Protein AF-A0A952E7I3-F1 (afdb_monomer_lite)

Structure (mmCIF, N/CA/C/O backbone):
data_AF-A0A952E7I3-F1
#
_entry.id   AF-A0A952E7I3-F1
#
loop_
_atom_site.group_PDB
_atom_site.id
_atom_site.type_symbol
_atom_site.label_atom_id
_atom_site.label_alt_id
_atom_site.label_comp_id
_atom_site.label_asym_id
_atom_site.label_entity_id
_atom_site.label_seq_id
_atom_site.pdbx_PDB_ins_code
_atom_site.Cartn_x
_atom_site.Cartn_y
_atom_site.Cartn_z
_atom_site.occupancy
_atom_site.B_iso_or_equiv
_atom_site.auth_seq_id
_atom_site.auth_comp_id
_atom_site.auth_asym_id
_atom_site.auth_atom_id
_atom_site.pdbx_PDB_model_num
ATOM 1 N N . MET A 1 1 ? 32.936 10.212 -23.046 1.00 77.88 1 MET A N 1
ATOM 2 C CA . MET A 1 1 ? 32.194 9.005 -23.469 1.00 77.88 1 MET A CA 1
ATOM 3 C C . MET A 1 1 ? 31.707 9.248 -24.886 1.00 77.88 1 MET A C 1
ATOM 5 O O . MET A 1 1 ? 31.354 10.385 -25.169 1.00 77.88 1 MET A O 1
ATOM 9 N N . THR A 1 2 ? 31.780 8.266 -25.785 1.00 92.69 2 THR A N 1
ATOM 10 C CA . THR A 1 2 ? 31.248 8.438 -27.150 1.00 92.69 2 THR A CA 1
ATOM 11 C C . THR A 1 2 ? 29.719 8.350 -27.122 1.00 92.69 2 THR A C 1
ATOM 13 O O . THR A 1 2 ? 29.155 7.731 -26.223 1.00 92.69 2 THR A O 1
ATOM 16 N N . HIS A 1 3 ? 29.038 8.949 -28.098 1.00 88.75 3 HIS A N 1
ATOM 17 C CA . HIS A 1 3 ? 27.574 8.888 -28.201 1.00 88.75 3 HIS A CA 1
ATOM 18 C C . HIS A 1 3 ? 27.053 7.437 -28.279 1.00 88.75 3 HIS A C 1
ATOM 20 O O . HIS A 1 3 ? 26.116 7.056 -27.585 1.00 88.75 3 HIS A O 1
ATOM 26 N N . GLU A 1 4 ? 27.739 6.581 -29.037 1.00 88.81 4 GLU A N 1
ATOM 27 C CA . GLU A 1 4 ? 27.401 5.158 -29.158 1.00 88.81 4 GLU A CA 1
ATOM 28 C C . GLU A 1 4 ? 27.538 4.402 -27.826 1.00 88.81 4 GLU A C 1
ATOM 30 O O . GLU A 1 4 ? 26.655 3.632 -27.447 1.00 88.81 4 GLU A O 1
ATOM 35 N N . THR A 1 5 ? 28.609 4.667 -27.065 1.00 92.62 5 THR A N 1
ATOM 36 C CA . THR A 1 5 ? 28.791 4.057 -25.735 1.00 92.62 5 THR A CA 1
ATOM 37 C C . THR A 1 5 ? 27.748 4.552 -24.731 1.00 92.62 5 THR A C 1
ATOM 39 O O . THR A 1 5 ? 27.311 3.771 -23.888 1.00 92.62 5 THR A O 1
ATOM 42 N N . LEU A 1 6 ? 27.282 5.805 -24.852 1.00 91.31 6 LEU A N 1
ATOM 43 C CA . LEU A 1 6 ? 26.156 6.330 -24.071 1.00 91.31 6 LEU A CA 1
ATOM 44 C C . LEU A 1 6 ? 24.853 5.580 -24.372 1.00 91.31 6 LEU A C 1
ATOM 46 O O . LEU A 1 6 ? 24.186 5.128 -23.443 1.00 91.31 6 LEU A O 1
ATOM 50 N N . ILE A 1 7 ? 24.512 5.421 -25.654 1.00 90.19 7 ILE A N 1
ATOM 51 C CA . ILE A 1 7 ? 23.299 4.712 -26.084 1.00 90.19 7 ILE A CA 1
ATOM 52 C C . ILE A 1 7 ? 23.309 3.267 -25.577 1.00 90.19 7 ILE A C 1
ATOM 54 O O . ILE A 1 7 ? 22.326 2.822 -24.984 1.00 90.19 7 ILE A O 1
ATOM 58 N N . GLN A 1 8 ? 24.416 2.541 -25.762 1.00 91.88 8 GLN A N 1
ATOM 59 C CA . GLN A 1 8 ? 24.528 1.145 -25.327 1.00 91.88 8 GLN A CA 1
ATOM 60 C C . GLN A 1 8 ? 24.375 1.001 -23.807 1.00 91.88 8 GLN A C 1
ATOM 62 O O . GLN A 1 8 ? 23.651 0.120 -23.339 1.00 91.88 8 GLN A O 1
ATOM 67 N N . LEU A 1 9 ? 25.007 1.889 -23.032 1.00 93.62 9 LEU A N 1
ATOM 68 C CA . LEU A 1 9 ? 24.899 1.894 -21.573 1.00 93.62 9 LEU A CA 1
ATOM 69 C C . LEU A 1 9 ? 23.457 2.141 -21.111 1.00 93.62 9 LEU A C 1
ATOM 71 O O . LEU A 1 9 ? 22.969 1.471 -20.196 1.00 93.62 9 LEU A O 1
ATOM 75 N N . VAL A 1 10 ? 22.769 3.094 -21.738 1.00 93.62 10 VAL A N 1
ATOM 76 C CA . VAL A 1 10 ? 21.413 3.496 -21.349 1.00 93.62 10 VAL A CA 1
ATOM 77 C C . VAL A 1 10 ? 20.391 2.439 -21.760 1.00 93.62 10 VAL A C 1
ATOM 79 O O . VAL A 1 10 ? 19.552 2.072 -20.942 1.00 93.62 10 VAL A O 1
ATOM 82 N N . LEU A 1 11 ? 20.511 1.853 -22.955 1.00 93.31 11 LEU A N 1
ATOM 83 C CA . LEU A 1 11 ? 19.700 0.701 -23.367 1.00 93.31 11 LEU A CA 1
ATOM 84 C C . LEU A 1 11 ? 19.890 -0.497 -22.433 1.00 93.31 11 LEU A C 1
ATOM 86 O O . LEU A 1 11 ? 18.907 -1.086 -21.985 1.00 93.31 11 LEU A O 1
ATOM 90 N N . GLY A 1 12 ? 21.141 -0.834 -22.099 1.00 95.50 12 GLY A N 1
ATOM 91 C CA . GLY A 1 12 ? 21.445 -1.905 -21.148 1.00 95.50 12 GLY A CA 1
ATOM 92 C C . GLY A 1 12 ? 20.825 -1.642 -19.773 1.00 95.50 12 GLY A C 1
ATOM 93 O O . GLY A 1 12 ? 20.267 -2.548 -19.154 1.00 95.50 12 GLY A O 1
ATOM 94 N N . SER A 1 13 ? 20.853 -0.385 -19.327 1.00 96.25 13 SER A N 1
ATOM 95 C CA . SER A 1 13 ? 20.258 0.030 -18.056 1.00 96.25 13 SER A CA 1
ATOM 96 C C . SER A 1 13 ? 18.730 -0.058 -18.064 1.00 96.25 13 SER A C 1
ATOM 98 O O . SER A 1 13 ? 18.165 -0.658 -17.155 1.00 96.25 13 SER A O 1
ATOM 100 N N . HIS A 1 14 ? 18.055 0.464 -19.094 1.00 96.88 14 HIS A N 1
ATOM 101 C CA . HIS A 1 14 ? 16.599 0.343 -19.246 1.00 96.88 14 HIS A CA 1
ATOM 102 C C . HIS A 1 14 ? 16.159 -1.128 -19.337 1.00 96.88 14 HIS A C 1
ATOM 104 O O . HIS A 1 14 ? 15.193 -1.536 -18.697 1.00 96.88 14 HIS A O 1
ATOM 110 N N . ALA A 1 15 ? 16.913 -1.971 -20.052 1.00 97.00 15 ALA A N 1
ATOM 111 C CA . ALA A 1 15 ? 16.656 -3.410 -20.111 1.00 97.00 15 ALA A CA 1
ATOM 112 C C . ALA A 1 15 ? 16.795 -4.082 -18.734 1.00 97.00 15 ALA A C 1
ATOM 114 O O . ALA A 1 15 ? 15.954 -4.901 -18.355 1.00 97.00 15 ALA A O 1
ATOM 115 N N . ALA A 1 16 ? 17.817 -3.712 -17.955 1.00 97.62 16 ALA A N 1
ATOM 116 C CA . ALA A 1 16 ? 18.002 -4.212 -16.596 1.00 97.62 16 ALA A CA 1
ATOM 117 C C . ALA A 1 16 ? 16.885 -3.746 -15.643 1.00 97.62 16 ALA A C 1
ATOM 119 O O . ALA A 1 16 ? 16.395 -4.544 -14.838 1.00 97.62 16 ALA A O 1
ATOM 120 N N . ILE A 1 17 ? 16.449 -2.484 -15.747 1.00 97.69 17 ILE A N 1
ATOM 121 C CA . ILE A 1 17 ? 15.334 -1.939 -14.960 1.00 97.69 17 ILE A CA 1
ATOM 122 C C . ILE A 1 17 ? 14.032 -2.649 -15.336 1.00 97.69 17 ILE A C 1
ATOM 124 O O . ILE A 1 17 ? 13.332 -3.115 -14.439 1.00 97.69 17 ILE A O 1
ATOM 128 N N . LEU A 1 18 ? 13.736 -2.817 -16.628 1.00 97.56 18 LEU A N 1
ATOM 129 C CA . LEU A 1 18 ? 12.555 -3.544 -17.098 1.00 97.56 18 LEU A CA 1
ATOM 130 C C . LEU A 1 18 ? 12.546 -4.991 -16.597 1.00 97.56 18 LEU A C 1
ATOM 132 O O . LEU A 1 18 ? 11.539 -5.448 -16.059 1.00 97.56 18 LEU A O 1
ATOM 136 N N . GLY A 1 19 ? 13.670 -5.704 -16.727 1.00 97.44 19 GLY A N 1
ATOM 137 C CA . GLY A 1 19 ? 13.810 -7.071 -16.225 1.00 97.44 19 GLY A CA 1
ATOM 138 C C . GLY A 1 19 ? 13.587 -7.156 -14.713 1.00 97.44 19 GLY A C 1
ATOM 139 O O . GLY A 1 19 ? 12.855 -8.023 -14.235 1.00 97.44 19 GLY A O 1
ATOM 140 N N . SER A 1 20 ? 14.145 -6.207 -13.957 1.00 96.44 20 SER A N 1
ATOM 141 C CA . SER A 1 20 ? 13.956 -6.117 -12.505 1.00 96.44 20 SER A CA 1
ATOM 142 C C . SER A 1 20 ? 12.509 -5.789 -12.127 1.00 96.44 20 SER A C 1
ATOM 144 O O . SER A 1 20 ? 11.962 -6.399 -11.210 1.00 96.44 20 SER A O 1
ATOM 146 N N . ALA A 1 21 ? 11.862 -4.868 -12.845 1.00 95.62 21 ALA A N 1
ATOM 147 C CA . ALA A 1 21 ? 10.466 -4.500 -12.634 1.00 95.62 21 ALA A CA 1
ATOM 148 C C . ALA A 1 21 ? 9.523 -5.667 -12.960 1.00 95.62 21 ALA A C 1
ATOM 150 O O . ALA A 1 21 ? 8.596 -5.929 -12.198 1.00 95.62 21 ALA A O 1
ATOM 151 N N . PHE A 1 22 ? 9.804 -6.430 -14.020 1.00 96.31 22 PHE A N 1
ATOM 152 C CA . PHE A 1 22 ? 9.064 -7.641 -14.372 1.00 96.31 22 PHE A CA 1
ATOM 153 C C . PHE A 1 22 ? 9.198 -8.736 -13.303 1.00 96.31 22 PHE A C 1
ATOM 155 O O . PHE A 1 22 ? 8.196 -9.309 -12.870 1.00 96.31 22 PHE A O 1
ATOM 162 N N . LEU A 1 23 ? 10.414 -8.989 -12.807 1.00 94.75 23 LEU A N 1
ATOM 163 C CA . LEU A 1 23 ? 10.635 -9.901 -11.678 1.00 94.75 23 LEU A CA 1
ATOM 164 C C . LEU A 1 23 ? 9.912 -9.419 -10.414 1.00 94.75 23 LEU A C 1
ATOM 166 O O . LEU A 1 23 ? 9.274 -10.214 -9.720 1.00 94.75 23 LEU A O 1
ATOM 170 N N . GLY A 1 24 ? 9.967 -8.114 -10.141 1.00 91.56 24 GLY A N 1
ATOM 171 C CA . GLY A 1 24 ? 9.230 -7.468 -9.060 1.00 91.56 24 GLY A CA 1
ATOM 172 C C . GLY A 1 24 ? 7.721 -7.659 -9.197 1.00 91.56 24 GLY A C 1
ATOM 173 O O . GLY A 1 24 ? 7.070 -8.021 -8.222 1.00 91.56 24 GLY A O 1
ATOM 174 N N . PHE A 1 25 ? 7.170 -7.508 -10.402 1.00 92.88 25 PHE A N 1
ATOM 175 C CA . PHE A 1 25 ? 5.758 -7.731 -10.702 1.00 92.88 25 PHE A CA 1
ATOM 176 C C . PHE A 1 25 ? 5.346 -9.187 -10.467 1.00 92.88 25 PHE A C 1
ATOM 178 O O . PHE A 1 25 ? 4.366 -9.435 -9.765 1.00 92.88 25 PHE A O 1
ATOM 185 N N . ILE A 1 26 ? 6.120 -10.161 -10.964 1.00 92.38 26 ILE A N 1
ATOM 186 C CA . ILE A 1 26 ? 5.862 -11.586 -10.704 1.00 92.38 26 ILE A CA 1
ATOM 187 C C . ILE A 1 26 ? 5.894 -11.853 -9.201 1.00 92.38 26 ILE A C 1
ATOM 189 O O . ILE A 1 26 ? 4.969 -12.459 -8.654 1.00 92.38 26 ILE A O 1
ATOM 193 N N . ARG A 1 27 ? 6.919 -11.362 -8.498 1.00 89.44 27 ARG A N 1
ATOM 194 C CA . ARG A 1 27 ? 7.034 -11.574 -7.056 1.00 89.44 27 ARG A CA 1
ATOM 195 C C . ARG A 1 27 ? 5.885 -10.915 -6.298 1.00 89.44 27 ARG A C 1
ATOM 197 O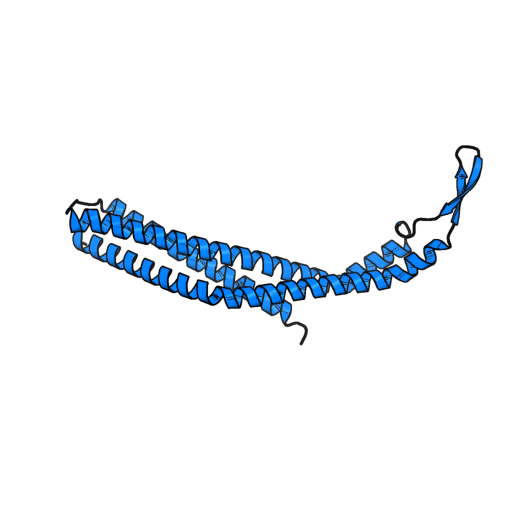 O . ARG A 1 27 ? 5.319 -11.549 -5.412 1.00 89.44 27 ARG A O 1
ATOM 204 N N . PHE A 1 28 ? 5.491 -9.703 -6.667 1.00 86.81 28 PHE A N 1
ATOM 205 C CA . PHE A 1 28 ? 4.363 -9.004 -6.062 1.00 86.81 28 PHE A CA 1
ATOM 206 C C . PHE A 1 28 ? 3.032 -9.718 -6.343 1.00 86.81 28 PHE A C 1
ATOM 208 O O . PHE A 1 28 ? 2.210 -9.870 -5.444 1.00 86.81 28 PHE A O 1
ATOM 215 N N . SER A 1 29 ? 2.849 -10.264 -7.548 1.00 85.06 29 SER A N 1
ATOM 216 C CA . SER A 1 29 ? 1.682 -11.087 -7.882 1.00 85.06 29 SER A CA 1
ATOM 217 C C . SER A 1 29 ? 1.627 -12.364 -7.037 1.00 85.06 29 SER A C 1
ATOM 219 O O . SER A 1 29 ? 0.571 -12.698 -6.507 1.00 85.06 29 SER A O 1
ATOM 221 N N . SER A 1 30 ? 2.768 -13.021 -6.792 1.00 83.19 30 SER A N 1
ATOM 222 C CA . SER A 1 30 ? 2.843 -14.171 -5.881 1.00 83.19 30 SER A CA 1
ATOM 223 C C . SER A 1 30 ? 2.565 -13.781 -4.428 1.00 83.19 30 SER A C 1
ATOM 225 O O . SER A 1 30 ? 1.984 -14.554 -3.677 1.00 83.19 30 SER A O 1
ATOM 227 N N . PHE A 1 31 ? 2.939 -12.561 -4.036 1.00 76.38 31 PHE A N 1
ATOM 228 C CA . PHE A 1 31 ? 2.679 -12.014 -2.709 1.00 76.38 31 PHE A CA 1
ATOM 229 C C . PHE A 1 31 ? 1.200 -11.654 -2.504 1.00 76.38 31 PHE A C 1
ATOM 231 O O . PHE A 1 31 ? 0.765 -11.491 -1.369 1.00 76.38 31 PHE A O 1
ATOM 238 N N . SER A 1 32 ? 0.398 -11.578 -3.572 1.00 78.81 32 SER A N 1
ATOM 239 C CA . SER A 1 32 ? -1.029 -11.250 -3.478 1.00 78.81 32 SER A CA 1
ATOM 240 C C . SER A 1 32 ? -1.848 -12.265 -2.670 1.00 78.81 32 SER A C 1
ATOM 242 O O . SER A 1 32 ? -2.860 -11.881 -2.083 1.00 78.81 32 SER A O 1
ATOM 244 N N . SER A 1 33 ? -1.416 -13.532 -2.591 1.00 83.25 33 SER A N 1
ATOM 245 C CA . SER A 1 33 ? -2.031 -14.531 -1.707 1.00 83.25 33 SER A CA 1
ATOM 246 C C . SER A 1 33 ? -1.701 -14.245 -0.243 1.00 83.25 33 SER A C 1
ATOM 248 O O . SER A 1 33 ? -2.613 -14.037 0.547 1.00 83.25 33 SER A O 1
ATOM 250 N N . SER A 1 34 ? -0.418 -14.093 0.099 1.00 82.69 34 SER A N 1
ATOM 251 C CA . SER A 1 34 ? 0.015 -13.736 1.459 1.00 82.69 34 SER A CA 1
ATOM 252 C C . SER A 1 34 ? -0.574 -12.405 1.934 1.00 82.69 34 SER A C 1
ATOM 254 O O . S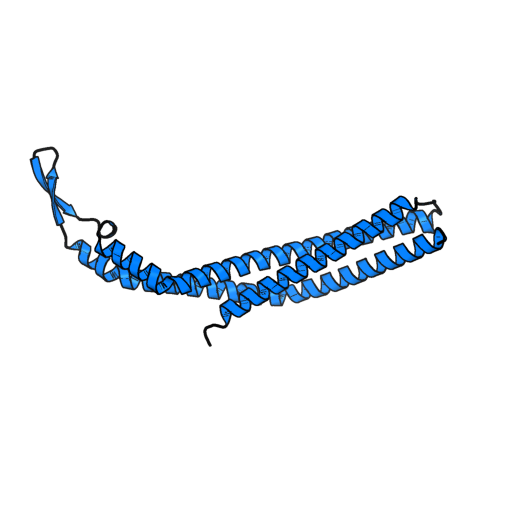ER A 1 34 ? -0.953 -12.274 3.093 1.00 82.69 34 SER A O 1
ATOM 256 N N . PHE A 1 35 ? -0.694 -11.423 1.036 1.00 85.31 35 PHE A N 1
ATOM 257 C CA . PHE A 1 35 ? -1.369 -10.153 1.300 1.00 85.31 35 PHE A CA 1
ATOM 258 C C . PHE A 1 35 ? -2.848 -10.360 1.642 1.00 85.31 35 PHE A C 1
ATOM 260 O O . PHE A 1 35 ? -3.363 -9.731 2.563 1.00 85.31 35 PHE A O 1
ATOM 267 N N . ARG A 1 36 ? -3.538 -11.234 0.902 1.00 87.75 36 ARG A N 1
ATOM 268 C CA . ARG A 1 36 ? -4.954 -11.541 1.126 1.00 87.75 36 ARG A CA 1
ATOM 269 C C . ARG A 1 36 ? -5.167 -12.233 2.465 1.00 87.75 36 ARG A C 1
ATOM 271 O O . ARG A 1 36 ? -6.066 -11.830 3.194 1.00 87.75 36 ARG A O 1
ATOM 278 N N . ASP A 1 37 ? -4.326 -13.205 2.791 1.00 89.06 37 ASP A N 1
ATOM 279 C CA . ASP A 1 37 ? -4.388 -13.921 4.065 1.00 89.06 37 ASP A CA 1
ATOM 280 C C . ASP A 1 37 ? -4.133 -12.959 5.229 1.00 89.06 37 ASP A C 1
ATOM 282 O O . ASP A 1 37 ? -4.952 -12.847 6.138 1.00 89.06 37 ASP A O 1
ATOM 286 N N . TRP A 1 38 ? -3.067 -12.154 5.141 1.00 88.62 38 TRP A N 1
ATOM 287 C CA . TRP A 1 38 ? -2.778 -11.110 6.126 1.00 88.62 38 TRP A CA 1
ATOM 288 C C . TRP A 1 38 ? -3.951 -10.141 6.295 1.00 88.62 38 TRP A C 1
ATOM 290 O O . TRP A 1 38 ? -4.315 -9.784 7.413 1.00 88.62 38 TRP A O 1
ATOM 300 N N . ARG A 1 39 ? -4.564 -9.712 5.189 1.00 89.50 39 ARG A N 1
ATOM 301 C CA . ARG A 1 39 ? -5.689 -8.779 5.216 1.00 89.50 39 ARG A CA 1
ATOM 302 C C . ARG A 1 39 ? -6.897 -9.388 5.922 1.00 89.50 39 ARG A C 1
ATOM 304 O O . ARG A 1 39 ? -7.471 -8.736 6.790 1.00 89.50 39 ARG A O 1
ATOM 311 N N . ASN A 1 40 ? -7.259 -10.618 5.567 1.00 91.56 40 ASN A N 1
ATOM 312 C CA . ASN A 1 40 ? -8.378 -11.328 6.178 1.00 91.56 40 ASN A CA 1
ATOM 313 C C . ASN A 1 40 ? -8.161 -11.485 7.690 1.00 91.56 40 ASN A C 1
ATOM 315 O O . ASN A 1 40 ? -9.044 -11.130 8.468 1.00 91.56 40 ASN A O 1
ATOM 319 N N . ASP A 1 41 ? -6.960 -11.890 8.106 1.00 90.31 41 ASP A N 1
ATOM 320 C CA . ASP A 1 41 ? -6.591 -12.036 9.517 1.00 90.31 41 ASP A CA 1
ATOM 321 C C . ASP A 1 41 ? -6.743 -10.720 10.305 1.00 90.31 41 ASP A C 1
ATOM 323 O O . ASP A 1 41 ? -7.237 -10.692 11.439 1.00 90.31 41 ASP A O 1
ATOM 327 N N . ILE A 1 42 ? -6.317 -9.599 9.717 1.00 91.06 42 ILE A N 1
ATOM 328 C CA . ILE A 1 42 ? -6.426 -8.276 10.344 1.00 91.06 42 ILE A CA 1
ATOM 329 C C . ILE A 1 42 ? -7.889 -7.818 10.399 1.00 91.06 42 ILE A C 1
ATOM 331 O O . ILE A 1 42 ? -8.323 -7.297 11.429 1.00 91.06 42 ILE A O 1
ATOM 335 N N . GLU A 1 43 ? -8.669 -8.039 9.339 1.00 93.00 43 GLU A N 1
ATOM 336 C CA . GLU A 1 43 ? -10.104 -7.732 9.315 1.00 93.00 43 GLU A CA 1
ATOM 337 C C . GLU A 1 43 ? -10.881 -8.546 10.364 1.00 93.00 43 GLU A C 1
ATOM 339 O O . GLU A 1 43 ? -11.751 -8.001 11.050 1.00 93.00 43 GLU A O 1
ATOM 344 N N . GLU A 1 44 ? -10.558 -9.828 10.537 1.00 93.94 44 GLU A N 1
ATOM 345 C CA . GLU A 1 44 ? -11.126 -10.675 11.590 1.00 93.94 44 GLU A CA 1
ATOM 346 C C . GLU A 1 44 ? -10.749 -10.178 12.985 1.00 93.94 44 GLU A C 1
ATOM 348 O O . GLU A 1 44 ? -11.615 -10.057 13.856 1.00 93.94 44 GLU A O 1
ATOM 353 N N . THR A 1 45 ? -9.487 -9.796 13.186 1.00 92.31 45 THR A N 1
ATOM 354 C CA . THR A 1 45 ? -9.018 -9.229 14.458 1.00 92.31 45 THR A CA 1
ATOM 355 C C . THR A 1 45 ? -9.754 -7.927 14.789 1.00 92.31 45 THR A C 1
ATOM 357 O O . THR A 1 45 ? -10.244 -7.755 15.906 1.00 92.31 45 THR A O 1
ATOM 360 N N . LEU A 1 46 ? -9.904 -7.020 13.818 1.00 93.69 46 LEU A N 1
ATOM 361 C CA . LEU A 1 46 ? -10.656 -5.772 13.982 1.00 93.69 46 LEU A CA 1
ATOM 362 C C . LEU A 1 46 ? -12.125 -6.040 14.332 1.00 93.69 46 LEU A C 1
ATOM 364 O O . LEU A 1 46 ? -12.663 -5.420 15.254 1.00 93.69 46 LEU A O 1
ATOM 368 N N . LYS A 1 47 ? -12.774 -6.981 13.633 1.00 94.06 47 LYS A N 1
ATOM 369 C CA . LYS A 1 47 ? -14.156 -7.399 13.923 1.00 94.06 47 LYS A CA 1
ATOM 370 C C . LYS A 1 47 ? -14.284 -7.968 15.333 1.00 94.06 47 LYS A C 1
ATOM 372 O O . LYS A 1 47 ? -15.228 -7.608 16.036 1.00 94.06 47 LYS A O 1
ATOM 377 N N . SER A 1 48 ? -13.339 -8.810 15.748 1.00 93.56 48 SER A N 1
ATOM 378 C CA . SER A 1 48 ? -13.300 -9.412 17.082 1.00 93.56 48 SER A CA 1
ATOM 379 C C . SER A 1 48 ? -13.193 -8.346 18.172 1.00 93.56 48 SER A C 1
ATOM 381 O O . SER A 1 48 ? -14.068 -8.263 19.031 1.00 93.56 48 SER A O 1
ATOM 383 N N . VAL A 1 49 ? -12.212 -7.438 18.079 1.00 92.38 49 VAL A N 1
ATOM 384 C CA . VAL A 1 49 ? -12.034 -6.351 19.060 1.00 92.38 49 VAL A CA 1
ATOM 385 C C . VAL A 1 49 ? -13.274 -5.459 19.129 1.00 92.38 49 VAL A C 1
ATOM 387 O O . VAL A 1 49 ? -13.768 -5.168 20.218 1.00 92.38 49 VAL A O 1
ATOM 390 N N . LYS A 1 50 ? -13.836 -5.067 17.977 1.00 93.56 50 LYS A N 1
ATOM 391 C CA . LYS A 1 50 ? -15.062 -4.258 17.930 1.00 93.56 50 LYS A CA 1
ATOM 392 C C . LYS A 1 50 ? -16.237 -4.966 18.609 1.00 93.56 50 LYS A C 1
ATOM 394 O O . LYS A 1 50 ? -16.984 -4.331 19.351 1.00 93.56 50 LYS A O 1
ATOM 399 N N . ARG A 1 51 ? -16.407 -6.267 18.357 1.00 94.38 51 ARG A N 1
ATOM 400 C CA . ARG A 1 51 ? -17.472 -7.078 18.960 1.00 94.38 51 ARG A CA 1
ATOM 401 C C . ARG A 1 51 ? -17.295 -7.183 20.473 1.00 94.38 51 ARG A C 1
ATOM 403 O O . ARG A 1 51 ? -18.263 -6.964 21.190 1.00 94.38 51 ARG A O 1
ATOM 410 N N . THR A 1 52 ? -16.082 -7.452 20.948 1.00 93.81 52 THR A N 1
ATOM 411 C CA . THR A 1 52 ? -15.764 -7.526 22.380 1.00 93.81 52 THR A CA 1
ATOM 412 C C . THR A 1 52 ? -16.039 -6.203 23.088 1.00 93.81 52 THR A C 1
ATOM 414 O O . THR A 1 52 ? -16.713 -6.189 24.114 1.00 93.81 52 THR A O 1
ATOM 417 N N . LEU A 1 53 ? -15.605 -5.075 22.515 1.00 93.38 53 LEU A N 1
ATOM 418 C CA . LEU A 1 53 ? -15.900 -3.749 23.065 1.00 93.38 53 LEU A CA 1
ATOM 419 C C . LEU A 1 53 ? -17.410 -3.482 23.135 1.00 93.38 53 LEU A C 1
ATOM 421 O O . LEU A 1 53 ? -17.894 -2.988 24.149 1.00 93.38 53 LEU A O 1
ATOM 425 N N . ALA A 1 54 ? -18.159 -3.837 22.087 1.00 93.00 54 ALA A N 1
ATOM 426 C CA . ALA A 1 54 ? -19.607 -3.653 22.057 1.00 93.00 54 ALA A CA 1
ATOM 427 C C . ALA A 1 54 ? -20.338 -4.523 23.094 1.00 93.00 54 ALA A C 1
ATOM 429 O O . ALA A 1 54 ? -21.242 -4.027 23.763 1.00 93.00 54 ALA A O 1
ATOM 430 N N . ILE A 1 55 ? -19.936 -5.790 23.255 1.00 94.81 55 ILE A N 1
ATOM 431 C CA . ILE A 1 55 ? -20.502 -6.698 24.265 1.00 94.81 55 ILE A CA 1
ATOM 432 C C . ILE A 1 55 ? -20.215 -6.165 25.669 1.00 94.81 55 ILE A C 1
ATOM 434 O O . ILE A 1 55 ? -21.150 -5.975 26.438 1.00 94.81 55 ILE A O 1
ATOM 438 N N . ASN A 1 56 ? -18.957 -5.830 25.969 1.00 92.88 56 ASN A N 1
ATOM 439 C CA . ASN A 1 56 ? -18.558 -5.313 27.280 1.00 92.88 56 ASN A CA 1
ATOM 440 C C . ASN A 1 56 ? -19.300 -4.014 27.638 1.00 92.88 56 ASN A C 1
ATOM 442 O O . ASN A 1 56 ? -19.713 -3.824 28.781 1.00 92.88 56 ASN A O 1
ATOM 446 N N . LEU A 1 57 ? -19.484 -3.113 26.666 1.00 93.50 57 LEU A N 1
ATOM 447 C CA . LEU A 1 57 ? -20.273 -1.899 26.873 1.00 93.50 57 LEU A CA 1
ATOM 448 C C . LEU A 1 57 ?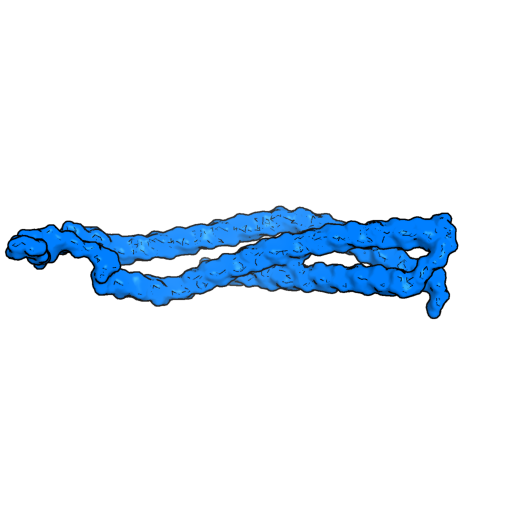 -21.746 -2.236 27.130 1.00 93.50 57 LEU A C 1
ATOM 450 O O . LEU A 1 57 ? -22.349 -1.682 28.046 1.00 93.50 57 LEU A O 1
ATOM 454 N N . GLY A 1 58 ? -22.313 -3.153 26.343 1.00 91.25 58 GLY A N 1
ATOM 455 C CA . GLY A 1 58 ? -23.682 -3.629 26.516 1.00 91.25 58 GLY A CA 1
ATOM 456 C C . GLY A 1 58 ? -23.918 -4.222 27.903 1.00 91.25 58 GLY A C 1
ATOM 457 O O . GLY A 1 58 ? -24.894 -3.865 28.551 1.00 91.25 58 GLY A O 1
ATOM 458 N N . GLU A 1 59 ? -23.002 -5.054 28.397 1.00 93.38 59 GLU A N 1
ATOM 459 C CA . GLU A 1 59 ? -23.070 -5.645 29.737 1.00 93.38 59 GLU A CA 1
ATOM 460 C C . GLU A 1 59 ? -22.993 -4.593 30.849 1.00 93.38 59 GLU A C 1
ATOM 462 O O . GLU A 1 59 ? -23.775 -4.663 31.797 1.00 93.38 59 GLU A O 1
ATOM 467 N N . LYS A 1 60 ? -22.118 -3.581 30.721 1.00 91.19 60 LYS A N 1
ATOM 468 C CA . LYS A 1 60 ? -22.039 -2.481 31.699 1.00 91.19 60 LYS A CA 1
ATOM 469 C C . LYS A 1 60 ? -23.293 -1.599 31.695 1.00 91.19 60 LYS A C 1
ATOM 471 O O . LYS A 1 60 ? -23.719 -1.145 32.753 1.00 91.19 60 LYS A O 1
ATOM 476 N N . LEU A 1 61 ? -23.893 -1.353 30.528 1.00 90.50 61 LEU A N 1
ATOM 477 C CA . LEU A 1 61 ? -25.078 -0.495 30.398 1.00 90.50 61 LEU A CA 1
ATOM 478 C C . LEU A 1 61 ? -26.398 -1.217 30.687 1.00 90.50 61 LEU A C 1
ATOM 480 O O . LEU A 1 61 ? -27.359 -0.567 31.094 1.00 90.50 61 LEU A O 1
ATOM 484 N N . LYS A 1 62 ? -26.457 -2.541 30.507 1.00 89.69 62 LYS A N 1
ATOM 485 C CA . LYS A 1 62 ? -27.649 -3.367 30.736 1.00 89.69 62 LYS A CA 1
ATOM 486 C C . LYS A 1 62 ? -28.358 -3.079 32.071 1.00 89.69 62 LYS A C 1
ATOM 488 O O . LYS A 1 62 ? -29.543 -2.759 32.011 1.00 89.69 62 LYS A O 1
ATOM 493 N N . PRO A 1 63 ? -27.693 -3.093 33.245 1.00 85.94 63 PRO A N 1
ATOM 494 C CA . PRO A 1 63 ? -28.380 -2.829 34.511 1.00 85.94 63 PRO A CA 1
ATOM 495 C C . PRO A 1 63 ? -28.957 -1.408 34.593 1.00 85.94 63 PRO A C 1
ATOM 497 O O . PRO A 1 63 ? -29.980 -1.200 35.232 1.00 85.94 63 PRO A O 1
ATOM 500 N N . ILE A 1 64 ? -28.342 -0.420 33.941 1.00 84.81 64 ILE A N 1
ATOM 501 C CA . ILE A 1 64 ? -28.834 0.969 33.937 1.00 84.81 64 ILE A CA 1
ATOM 502 C C . ILE A 1 64 ? -30.087 1.081 33.069 1.00 84.81 64 ILE A C 1
ATOM 504 O O . ILE A 1 64 ? -31.049 1.745 33.442 1.00 84.81 64 ILE A O 1
ATOM 508 N N . LEU A 1 65 ? -30.076 0.412 31.915 1.00 83.38 65 LEU A N 1
ATOM 509 C CA . LEU A 1 65 ? -31.192 0.410 30.975 1.00 83.38 65 LEU A CA 1
ATOM 510 C C . LEU A 1 65 ? -32.391 -0.383 31.514 1.00 83.38 65 LEU A C 1
ATOM 512 O O . LEU A 1 65 ? -33.522 0.063 31.355 1.00 83.38 65 LEU A O 1
ATOM 516 N N . GLU A 1 66 ? -32.157 -1.511 32.189 1.00 82.75 66 GLU A N 1
ATOM 517 C CA . GLU A 1 66 ? -33.218 -2.330 32.795 1.00 82.75 66 GLU A CA 1
ATOM 518 C C . GLU A 1 66 ? -33.852 -1.651 34.023 1.00 82.75 66 GLU A C 1
ATOM 520 O O . GLU A 1 66 ? -35.065 -1.734 34.201 1.00 82.75 66 GLU A O 1
ATOM 525 N N . ASN A 1 67 ? -33.075 -0.914 34.828 1.00 71.56 67 ASN A N 1
ATOM 526 C CA . ASN A 1 67 ? -33.580 -0.205 36.015 1.00 71.56 67 ASN A CA 1
ATOM 527 C C . ASN A 1 67 ? -34.243 1.154 35.710 1.00 71.56 67 ASN A C 1
ATOM 529 O O . ASN A 1 67 ? -34.869 1.751 36.584 1.00 71.56 67 ASN A O 1
ATOM 533 N N . ALA A 1 68 ? -34.103 1.690 34.497 1.00 63.03 68 ALA A N 1
ATOM 534 C CA . ALA A 1 68 ? -34.698 2.981 34.149 1.00 63.03 68 ALA A CA 1
ATOM 535 C C . ALA A 1 68 ?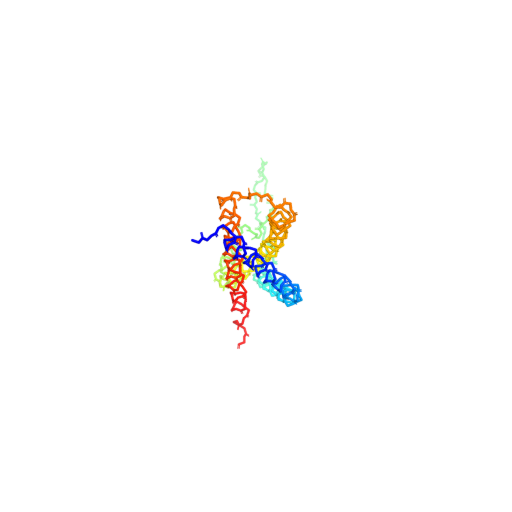 -36.190 2.899 33.804 1.00 63.03 68 ALA A C 1
ATOM 537 O O . ALA A 1 68 ? -36.910 3.868 34.030 1.00 63.03 68 ALA A O 1
ATOM 538 N N . GLY A 1 69 ? -36.673 1.734 33.357 1.00 55.44 69 GLY A N 1
ATOM 539 C CA . GLY A 1 69 ? -38.097 1.489 33.090 1.00 55.44 69 GLY A CA 1
ATOM 540 C C . GLY A 1 69 ? -39.006 1.569 34.325 1.00 55.44 69 GLY A C 1
ATOM 541 O O . GLY A 1 69 ? -40.215 1.425 34.199 1.00 55.44 69 GLY A O 1
ATOM 542 N N . THR A 1 70 ? -38.448 1.796 35.518 1.00 57.25 70 THR A N 1
ATOM 543 C CA . THR A 1 70 ? -39.195 1.916 36.779 1.00 57.25 70 THR A CA 1
ATOM 544 C C . THR A 1 70 ? -39.188 3.322 37.385 1.00 57.25 70 THR A C 1
ATOM 546 O O . THR A 1 70 ? -39.757 3.504 38.457 1.00 57.25 70 THR A O 1
ATOM 549 N N . THR A 1 71 ? -38.550 4.318 36.752 1.00 60.47 71 THR A N 1
ATOM 550 C CA . THR A 1 71 ? -38.430 5.672 37.330 1.00 60.47 71 THR A CA 1
ATOM 551 C C . THR A 1 71 ? -39.264 6.691 36.548 1.00 60.47 71 THR A C 1
ATOM 553 O O . THR A 1 71 ? -38.843 7.183 35.500 1.00 60.47 71 THR A O 1
ATOM 556 N N . THR A 1 72 ? -40.438 7.038 37.080 1.00 65.44 72 THR A N 1
ATOM 557 C CA . THR A 1 72 ? -41.278 8.142 36.594 1.00 65.44 72 THR A CA 1
ATOM 558 C C . THR A 1 72 ? -41.056 9.399 37.436 1.00 65.44 72 THR A C 1
ATOM 560 O O . THR A 1 72 ? -40.831 9.331 38.646 1.00 65.44 72 THR A O 1
ATOM 563 N N . ILE A 1 73 ? -41.087 10.570 36.797 1.00 66.69 73 ILE A N 1
ATOM 564 C CA . ILE A 1 73 ? -41.138 11.866 37.484 1.00 66.69 73 ILE A CA 1
ATOM 565 C C . ILE A 1 73 ? -42.463 12.551 37.209 1.00 66.69 73 ILE A C 1
ATOM 567 O O . ILE A 1 73 ? -42.963 12.538 36.086 1.00 66.69 73 ILE A O 1
ATOM 571 N N . ASN A 1 74 ? -42.998 13.200 38.239 1.00 70.75 74 ASN A N 1
ATOM 572 C CA . ASN A 1 74 ? -44.161 14.058 38.099 1.00 70.75 74 ASN A CA 1
ATOM 573 C C . ASN A 1 74 ? -43.729 15.404 37.517 1.00 70.75 74 ASN A C 1
ATOM 575 O O . ASN A 1 74 ? -43.026 16.178 38.169 1.00 70.75 74 ASN A O 1
ATOM 579 N N . ILE A 1 75 ? -44.168 15.678 36.296 1.00 79.50 75 ILE A N 1
ATOM 580 C CA . ILE A 1 75 ? -44.022 16.967 35.628 1.00 79.50 75 ILE A CA 1
ATOM 581 C C . ILE A 1 75 ? -45.373 17.671 35.568 1.00 79.50 75 ILE A C 1
ATOM 583 O O . ILE A 1 75 ? -46.412 17.041 35.401 1.00 79.50 75 ILE A O 1
ATOM 587 N N . LEU A 1 76 ? -45.350 18.991 35.722 1.00 76.12 76 LEU A N 1
ATOM 588 C CA . LEU A 1 76 ? -46.519 19.826 35.483 1.00 76.12 76 LEU A CA 1
ATOM 589 C C . LEU A 1 76 ? -46.678 20.043 33.978 1.00 76.12 76 LEU A C 1
ATOM 591 O O . LEU A 1 76 ? -45.753 20.524 33.320 1.00 76.12 76 LEU A O 1
ATOM 595 N N . ASP A 1 77 ? -47.842 19.685 33.443 1.00 77.62 77 ASP A N 1
ATOM 596 C CA . ASP A 1 77 ? -48.223 20.026 32.080 1.00 77.62 77 ASP A CA 1
ATOM 597 C C . ASP A 1 77 ? -48.454 21.542 31.937 1.00 77.62 77 ASP A C 1
ATOM 599 O O . ASP A 1 77 ? -48.516 22.305 32.908 1.00 77.62 77 ASP A O 1
ATOM 603 N N . SER A 1 78 ? -48.595 22.003 30.696 1.00 77.56 78 SER A N 1
ATOM 604 C CA . SER A 1 78 ? -48.863 23.409 30.379 1.00 77.56 78 SER A CA 1
ATOM 605 C C . SER A 1 78 ? -50.213 23.928 30.904 1.00 77.56 78 SER A C 1
ATOM 607 O O . SER A 1 78 ? -50.443 25.136 30.876 1.00 77.56 78 SER A O 1
ATOM 609 N N . GLY A 1 79 ? -51.094 23.044 31.379 1.00 79.44 79 GLY A N 1
ATOM 610 C CA . GLY A 1 79 ? -52.381 23.352 32.002 1.00 79.44 79 GLY A CA 1
ATOM 611 C C . GLY A 1 79 ? -52.365 23.332 33.534 1.00 79.44 79 GLY A C 1
ATOM 612 O O . GLY A 1 79 ? -53.391 23.636 34.139 1.00 79.44 79 GLY A O 1
ATOM 613 N N . GLY A 1 80 ? -51.234 23.014 34.172 1.00 78.81 80 GLY A N 1
ATOM 614 C CA . GLY A 1 80 ? -51.125 22.940 35.627 1.00 78.81 80 GLY A CA 1
ATOM 615 C C . GLY A 1 80 ? -51.444 21.564 36.236 1.00 78.81 80 GLY A C 1
ATOM 616 O O . GLY A 1 80 ? -51.515 21.461 37.461 1.00 78.81 80 GLY A O 1
ATOM 617 N N . ASN A 1 81 ? -51.621 20.511 35.431 1.00 81.81 81 ASN A N 1
ATOM 618 C CA . ASN A 1 81 ? -51.862 19.150 35.920 1.00 81.81 81 ASN A CA 1
ATOM 619 C C . ASN A 1 81 ? -50.553 18.378 36.080 1.00 81.81 81 ASN A C 1
ATOM 621 O O . ASN A 1 81 ? -49.626 18.535 35.291 1.00 81.81 81 ASN A O 1
ATOM 625 N N . TYR A 1 82 ? -50.491 17.491 37.071 1.00 77.62 82 TYR A N 1
ATOM 626 C CA . TYR A 1 82 ? -49.374 16.562 37.208 1.00 77.62 82 TYR A CA 1
ATOM 627 C C . TYR A 1 82 ? -49.522 15.394 36.228 1.00 77.62 82 TYR A C 1
ATOM 629 O O . TYR A 1 82 ? -50.554 14.723 36.200 1.00 77.62 82 TYR A O 1
ATOM 637 N N . CYS A 1 83 ? -48.473 15.136 35.455 1.00 76.44 83 CYS A N 1
ATOM 638 C CA . CYS A 1 83 ? -48.338 13.984 34.576 1.00 76.44 83 CYS A CA 1
ATOM 639 C C . CYS A 1 83 ? -47.056 13.223 34.919 1.00 76.44 83 CYS A C 1
ATOM 641 O O . CYS A 1 83 ? -46.023 13.832 35.198 1.00 76.44 83 CYS A O 1
ATOM 643 N N . GLU A 1 84 ? -47.104 11.897 34.859 1.00 71.12 84 GLU A N 1
ATOM 644 C CA . GLU A 1 84 ? -45.903 11.071 34.951 1.00 71.12 84 GLU A CA 1
ATOM 645 C C . GLU A 1 84 ? -45.185 11.053 33.598 1.00 71.12 84 GLU A C 1
ATOM 647 O O . GLU A 1 84 ? -45.786 10.743 32.568 1.00 71.12 84 GLU A O 1
ATOM 652 N N . ALA A 1 85 ? -43.894 11.379 33.597 1.00 69.38 85 ALA A N 1
ATOM 653 C CA . ALA A 1 85 ? -43.015 11.161 32.458 1.00 69.38 85 ALA A CA 1
ATOM 654 C C . ALA A 1 85 ? -41.899 10.188 32.820 1.00 69.38 85 ALA A C 1
ATOM 656 O O . ALA A 1 85 ? -41.288 10.280 33.888 1.00 69.38 85 ALA A O 1
ATOM 657 N N . GLU A 1 86 ? -41.612 9.276 31.897 1.00 66.94 86 GLU A N 1
ATOM 658 C CA . GLU A 1 86 ? -40.460 8.389 31.990 1.00 66.94 86 GLU A CA 1
ATOM 659 C C . GLU A 1 86 ? -39.169 9.204 31.856 1.00 66.94 86 GLU A C 1
ATOM 661 O O . GLU A 1 86 ? -38.987 9.977 30.908 1.00 66.94 86 GLU A O 1
ATOM 666 N N . ILE A 1 87 ? -38.246 9.030 32.805 1.00 68.62 87 ILE A N 1
ATOM 667 C CA . ILE A 1 87 ? -36.903 9.584 32.656 1.00 68.62 87 ILE A CA 1
ATOM 668 C C . ILE A 1 87 ? -36.157 8.741 31.626 1.00 68.62 87 ILE A C 1
ATOM 670 O O . ILE A 1 87 ? -35.998 7.535 31.796 1.00 68.62 87 ILE A O 1
ATOM 674 N N . SER A 1 88 ? -35.615 9.386 30.591 1.00 70.75 88 SER A N 1
ATOM 675 C CA . SER A 1 88 ? -34.711 8.703 29.667 1.00 70.75 88 SER A CA 1
ATOM 676 C C . SER A 1 88 ? -33.461 8.188 30.411 1.00 70.75 88 SER A C 1
ATOM 678 O O . SER A 1 88 ? -32.688 9.012 30.917 1.00 70.75 88 SER A O 1
ATOM 680 N N . PRO A 1 89 ? -33.187 6.865 30.430 1.00 70.81 89 PRO A N 1
ATOM 681 C CA . PRO A 1 89 ? -32.004 6.289 31.082 1.00 70.81 89 PRO A CA 1
ATOM 682 C C . PRO A 1 89 ? -30.689 6.920 30.622 1.00 70.81 89 PRO A C 1
ATOM 684 O O . PRO A 1 89 ? -29.741 7.066 31.390 1.00 70.81 89 PRO A O 1
ATOM 687 N N . THR A 1 90 ? -30.625 7.281 29.341 1.00 75.75 90 THR A N 1
ATOM 688 C CA . THR A 1 90 ? -29.408 7.754 28.672 1.00 75.75 90 THR A CA 1
ATOM 689 C C . THR A 1 90 ? -29.058 9.199 29.025 1.00 75.75 90 THR A C 1
ATOM 691 O O . THR A 1 90 ? -27.931 9.638 28.795 1.00 75.75 90 THR A O 1
ATOM 694 N N . ALA A 1 91 ? -29.999 9.944 29.616 1.00 71.56 91 ALA A N 1
ATOM 695 C CA . ALA A 1 91 ? -29.775 11.300 30.106 1.00 71.56 91 ALA A CA 1
ATOM 696 C C . ALA A 1 91 ? -29.220 11.334 31.544 1.00 71.56 91 ALA A C 1
ATOM 698 O O . ALA A 1 91 ? -28.740 12.383 31.977 1.00 71.56 91 ALA A O 1
ATOM 699 N N . GLY A 1 92 ? -29.261 10.206 32.263 1.00 78.62 92 GLY A N 1
ATOM 700 C CA . GLY A 1 92 ? -28.868 10.112 33.667 1.00 78.62 92 GLY A CA 1
ATOM 701 C C . GLY A 1 92 ? -27.356 10.167 33.909 1.00 78.62 92 GLY A C 1
ATOM 702 O O . GLY A 1 92 ? -26.544 9.740 33.087 1.00 78.62 92 GLY A O 1
ATOM 703 N N . GLU A 1 93 ? -26.970 10.654 35.090 1.00 83.25 93 GLU A N 1
ATOM 704 C CA . GLU A 1 93 ? -25.571 10.734 35.532 1.00 83.25 93 GLU A CA 1
ATOM 705 C C . GLU A 1 93 ? -24.919 9.346 35.646 1.00 83.25 93 GLU A C 1
ATOM 707 O O . GLU A 1 93 ? -23.780 9.163 35.227 1.00 83.25 93 GLU A O 1
ATOM 712 N N . SER A 1 94 ? -25.673 8.337 36.097 1.00 85.12 94 SER A N 1
ATOM 713 C CA . SER A 1 94 ? -25.200 6.947 36.167 1.00 85.12 94 SER A CA 1
ATOM 714 C C . SER A 1 94 ? -24.788 6.400 34.794 1.00 85.12 94 SER A C 1
ATOM 716 O O . SER A 1 94 ? -23.700 5.838 34.667 1.00 85.12 94 SER A O 1
ATOM 718 N N . TYR A 1 95 ? -25.594 6.640 33.751 1.00 87.69 95 TYR A N 1
ATOM 719 C CA . TYR A 1 95 ? -25.263 6.252 32.377 1.00 87.69 95 TYR A CA 1
ATOM 720 C C . TYR A 1 95 ? -23.962 6.913 31.905 1.00 87.69 95 TYR A C 1
ATOM 722 O O . TYR A 1 95 ? -23.079 6.245 31.364 1.00 87.69 95 TYR A O 1
ATOM 730 N N . ARG A 1 96 ? -23.814 8.223 32.147 1.00 88.31 96 ARG A N 1
ATOM 731 C CA . ARG A 1 96 ? -22.615 8.986 31.761 1.00 88.31 96 ARG A CA 1
ATOM 732 C C . ARG A 1 96 ? -21.365 8.506 32.496 1.00 88.31 96 ARG A C 1
ATOM 734 O O . ARG A 1 96 ? -20.340 8.311 31.849 1.00 88.31 96 ARG A O 1
ATOM 741 N N . ASN A 1 97 ? -21.461 8.269 33.803 1.00 91.94 97 ASN A N 1
ATOM 742 C CA . ASN A 1 97 ? -20.348 7.777 34.616 1.00 91.94 97 ASN A CA 1
ATOM 743 C C . ASN A 1 97 ? -19.921 6.376 34.171 1.00 91.94 97 ASN A C 1
ATOM 745 O O . ASN A 1 97 ? -18.743 6.144 33.939 1.00 91.94 97 ASN A O 1
ATOM 749 N N . THR A 1 98 ? -20.871 5.470 33.918 1.00 92.50 98 THR A N 1
ATOM 750 C CA . THR A 1 98 ? -20.551 4.127 33.406 1.00 92.50 98 THR A CA 1
ATOM 751 C C . THR A 1 98 ? -19.919 4.161 32.017 1.00 92.50 98 THR A C 1
ATOM 753 O O . THR A 1 98 ? -18.991 3.398 31.748 1.00 92.50 98 THR A O 1
ATOM 756 N N . LEU A 1 99 ? -20.371 5.058 31.135 1.00 92.75 99 LEU A N 1
ATOM 757 C CA . LEU A 1 99 ? -19.730 5.254 29.836 1.00 92.75 99 LEU A CA 1
ATOM 758 C C . LEU A 1 99 ? -18.298 5.783 29.996 1.00 92.75 99 LEU A C 1
ATOM 760 O O . LEU A 1 99 ? -17.390 5.296 29.326 1.00 92.75 99 LEU A O 1
ATOM 764 N N . PHE A 1 100 ? -18.086 6.751 30.888 1.00 93.56 100 PHE A N 1
ATOM 765 C CA . PHE A 1 100 ? -16.764 7.303 31.177 1.00 93.56 100 PHE A CA 1
ATOM 766 C C . PHE A 1 100 ? -15.815 6.239 31.746 1.00 93.56 100 PHE A C 1
ATOM 768 O O . PHE A 1 100 ? -14.707 6.067 31.239 1.00 93.56 100 PHE A O 1
ATOM 775 N N . ASP A 1 101 ? -16.278 5.457 32.721 1.00 95.00 101 ASP A N 1
ATOM 776 C CA . ASP A 1 101 ? -15.519 4.358 33.316 1.00 95.00 101 ASP A CA 1
ATOM 777 C C . ASP A 1 101 ? -15.193 3.281 32.283 1.00 95.00 101 ASP A C 1
ATOM 779 O O . ASP A 1 101 ? -14.074 2.776 32.244 1.00 95.00 101 ASP A O 1
ATOM 783 N N . PHE A 1 102 ? -16.139 2.947 31.399 1.00 95.56 102 PHE A N 1
ATOM 784 C CA . PHE A 1 102 ? -15.887 2.038 30.284 1.00 95.56 102 PHE A CA 1
ATOM 785 C C . PHE A 1 102 ? -14.808 2.570 29.339 1.00 95.56 102 PHE A C 1
ATOM 787 O O . PHE A 1 102 ? -13.906 1.822 28.968 1.00 95.56 102 PHE A O 1
ATOM 794 N N . ILE A 1 103 ? -14.887 3.846 28.950 1.00 94.50 103 ILE A N 1
ATOM 795 C CA . ILE A 1 103 ? -13.905 4.460 28.052 1.00 94.50 103 ILE A CA 1
ATOM 796 C C . ILE A 1 103 ? -12.513 4.432 28.682 1.00 94.50 103 ILE A C 1
ATOM 798 O O . ILE A 1 103 ? -11.561 4.067 27.997 1.00 94.50 103 ILE A O 1
ATOM 802 N N . ASN A 1 104 ? -12.392 4.761 29.968 1.00 95.06 104 ASN A N 1
ATOM 803 C CA . ASN A 1 104 ? -11.107 4.749 30.666 1.00 95.06 104 ASN A CA 1
ATOM 804 C C . ASN A 1 104 ? -10.544 3.331 30.818 1.00 95.06 104 ASN A C 1
ATOM 806 O O . ASN A 1 104 ? -9.381 3.098 30.496 1.00 95.06 104 ASN A O 1
ATOM 810 N N . ASP A 1 105 ? -11.377 2.375 31.232 1.00 95.38 105 ASP A N 1
ATOM 811 C CA . ASP A 1 105 ? -11.020 0.958 31.385 1.00 95.38 105 ASP A CA 1
ATOM 812 C C . ASP A 1 105 ? -10.583 0.328 30.049 1.00 95.38 105 ASP A C 1
ATOM 814 O O . ASP A 1 105 ? -9.625 -0.441 29.978 1.00 95.38 105 ASP A O 1
ATOM 818 N N . LYS A 1 106 ? -11.246 0.703 28.948 1.00 94.56 106 LYS A N 1
ATOM 819 C CA . LYS A 1 106 ? -11.000 0.153 27.605 1.00 94.56 106 LYS A CA 1
ATOM 820 C C . LYS A 1 106 ? -10.171 1.053 26.692 1.00 94.56 106 LYS A C 1
ATOM 822 O O . LYS A 1 106 ? -10.013 0.736 25.510 1.00 94.56 106 LYS A O 1
ATOM 827 N N . ALA A 1 107 ? -9.573 2.123 27.215 1.00 93.94 107 ALA A N 1
ATOM 828 C CA . ALA A 1 107 ? -8.808 3.092 26.429 1.00 93.94 107 ALA A CA 1
ATOM 829 C C . ALA A 1 107 ? -7.682 2.430 25.616 1.00 93.94 107 ALA A C 1
ATOM 831 O O . ALA A 1 107 ? -7.501 2.725 24.432 1.00 93.94 107 ALA A O 1
ATOM 832 N N . HIS A 1 108 ? -6.959 1.482 26.221 1.00 92.31 108 HIS A N 1
ATOM 833 C CA . HIS A 1 108 ? -5.884 0.746 25.551 1.00 92.31 108 HIS A CA 1
ATOM 834 C C . HIS A 1 108 ? -6.389 -0.144 24.407 1.00 92.31 108 HIS A C 1
ATOM 836 O O . HIS A 1 108 ? -5.777 -0.168 23.338 1.00 92.31 108 HIS A O 1
ATOM 842 N N . GLU A 1 109 ? -7.515 -0.838 24.589 1.00 91.88 109 GLU A N 1
ATOM 843 C CA . GLU A 1 109 ? -8.128 -1.671 23.546 1.00 91.88 109 GLU A CA 1
ATOM 844 C C . GLU A 1 109 ? -8.623 -0.814 22.370 1.00 91.88 109 GLU A C 1
ATOM 846 O O . GLU A 1 109 ? -8.376 -1.150 21.211 1.00 91.88 109 GLU A O 1
ATOM 851 N N . MET A 1 110 ? -9.241 0.341 22.648 1.00 93.62 110 MET A N 1
ATOM 852 C CA . MET A 1 110 ? -9.674 1.290 21.614 1.00 93.62 110 MET A CA 1
ATOM 853 C C . MET A 1 110 ? -8.488 1.902 20.857 1.00 93.62 110 MET A C 1
ATOM 855 O O . MET A 1 110 ? -8.515 2.008 19.626 1.00 93.62 110 MET A O 1
ATOM 859 N N . ALA A 1 111 ? -7.417 2.273 21.567 1.00 93.31 111 ALA A N 1
ATOM 860 C CA . ALA A 1 111 ? -6.188 2.773 20.957 1.00 93.31 111 ALA A CA 1
ATOM 861 C C . ALA A 1 111 ? -5.523 1.705 20.073 1.00 93.31 111 ALA A C 1
ATOM 863 O O . ALA A 1 111 ? -5.078 2.007 18.962 1.00 93.31 111 ALA A O 1
ATOM 864 N N . ARG A 1 112 ? -5.511 0.445 20.523 1.00 89.88 112 ARG A N 1
ATOM 865 C CA . ARG A 1 112 ? -5.015 -0.695 19.744 1.00 89.88 112 ARG A CA 1
ATOM 866 C C . ARG A 1 112 ? -5.864 -0.941 18.501 1.00 89.88 112 ARG A C 1
ATOM 868 O O . ARG A 1 112 ? -5.291 -1.069 17.422 1.00 89.88 112 ARG A O 1
ATOM 875 N N . TYR A 1 113 ? -7.193 -0.946 18.622 1.00 93.38 113 TYR A N 1
ATOM 876 C CA . TYR A 1 113 ? -8.112 -1.056 17.484 1.00 93.38 113 TYR A CA 1
ATOM 877 C C . TYR A 1 113 ? -7.810 0.013 16.429 1.00 93.38 113 TYR A C 1
ATOM 879 O O . TYR A 1 113 ? -7.622 -0.302 15.256 1.00 93.38 113 TYR A O 1
ATOM 887 N N . ARG A 1 114 ? -7.673 1.275 16.855 1.00 94.88 114 ARG A N 1
ATOM 888 C CA . ARG A 1 114 ? -7.334 2.386 15.958 1.00 94.88 114 ARG A CA 1
ATOM 889 C C . ARG A 1 114 ? -5.963 2.206 15.304 1.00 94.88 114 ARG A C 1
ATOM 891 O O . ARG A 1 114 ? -5.830 2.433 14.107 1.00 94.88 114 ARG A O 1
ATOM 898 N N . SER A 1 115 ? -4.950 1.804 16.068 1.00 93.31 115 SER A N 1
ATOM 899 C CA . SER A 1 115 ? -3.597 1.555 15.552 1.00 93.31 115 SER A CA 1
ATOM 900 C C . SER A 1 115 ? -3.585 0.435 14.505 1.00 93.31 115 SER A C 1
ATOM 902 O O . SER A 1 115 ? -2.958 0.567 13.455 1.00 93.31 115 SER A O 1
ATOM 904 N N . LEU A 1 116 ? -4.326 -0.647 14.760 1.00 92.88 116 LEU A N 1
ATOM 905 C CA . LEU A 1 116 ? -4.490 -1.765 13.836 1.00 92.88 116 LEU A CA 1
ATOM 906 C C . LEU A 1 116 ? -5.222 -1.343 12.555 1.00 92.88 116 LEU A C 1
ATOM 908 O O . LEU A 1 116 ? -4.779 -1.695 11.465 1.00 92.88 116 LEU A O 1
ATOM 912 N N . LEU A 1 117 ? -6.283 -0.540 12.679 1.00 94.69 117 LEU A N 1
ATOM 913 C CA . LEU A 1 117 ? -7.032 -0.003 11.541 1.00 94.69 117 LEU A CA 1
ATOM 914 C C . LEU A 1 117 ? -6.149 0.885 10.653 1.00 94.69 117 LEU A C 1
ATOM 916 O O . LEU A 1 117 ? -6.107 0.694 9.441 1.00 94.69 117 LEU A O 1
ATOM 920 N N . LEU A 1 118 ? -5.380 1.797 11.253 1.00 94.31 118 LEU A N 1
ATOM 921 C CA . LEU A 1 118 ? -4.449 2.651 10.510 1.00 94.31 118 LEU A CA 1
ATOM 922 C C . LEU A 1 118 ? -3.347 1.836 9.823 1.00 94.31 118 LEU A C 1
ATOM 924 O O . LEU A 1 118 ? -2.977 2.140 8.693 1.00 94.31 118 LEU A O 1
ATOM 928 N N . ALA A 1 119 ? -2.825 0.792 10.477 1.00 91.62 119 ALA A N 1
ATOM 929 C CA . ALA A 1 119 ? -1.847 -0.103 9.861 1.00 91.62 119 ALA A CA 1
ATOM 930 C C . ALA A 1 119 ? -2.450 -0.869 8.671 1.00 91.62 119 ALA A C 1
ATOM 932 O O . ALA A 1 119 ? -1.801 -0.978 7.631 1.00 91.62 119 ALA A O 1
ATOM 933 N N . HIS A 1 120 ? -3.690 -1.347 8.805 1.00 93.62 120 HIS A N 1
ATOM 934 C CA . HIS A 1 120 ? -4.446 -2.018 7.747 1.00 93.62 120 HIS A CA 1
ATOM 935 C C . HIS A 1 120 ? -4.660 -1.125 6.517 1.00 93.62 120 HIS A C 1
ATOM 937 O O . HIS A 1 120 ? -4.338 -1.515 5.390 1.00 93.62 120 HIS A O 1
ATOM 943 N N . GLU A 1 121 ? -5.162 0.092 6.734 1.00 94.50 121 GLU A N 1
ATOM 944 C CA . GLU A 1 121 ? -5.403 1.074 5.675 1.00 94.50 121 GLU A CA 1
ATOM 945 C C . GLU A 1 121 ? -4.097 1.506 5.004 1.00 94.50 121 GLU A C 1
ATOM 947 O O . GLU A 1 121 ? -3.997 1.486 3.776 1.00 94.50 121 GLU A O 1
ATOM 952 N N . ALA A 1 122 ? -3.066 1.824 5.794 1.00 93.69 122 ALA A N 1
ATOM 953 C CA . ALA A 1 122 ? -1.773 2.243 5.266 1.00 93.69 122 ALA A CA 1
ATOM 954 C C . ALA A 1 122 ? -1.119 1.132 4.440 1.00 93.69 122 ALA A C 1
ATOM 956 O O . ALA A 1 122 ? -0.644 1.382 3.335 1.00 93.69 122 ALA A O 1
ATOM 957 N N . TYR A 1 123 ? -1.108 -0.103 4.939 1.00 91.94 123 TYR A N 1
ATOM 958 C CA . TYR A 1 123 ? -0.542 -1.229 4.206 1.00 91.94 123 TYR A CA 1
ATOM 959 C C . TYR A 1 123 ? -1.265 -1.474 2.876 1.00 91.94 123 TYR A C 1
ATOM 961 O O . TYR A 1 123 ? -0.609 -1.637 1.849 1.00 91.94 123 TYR A O 1
ATOM 969 N N . SER A 1 124 ? -2.601 -1.420 2.871 1.00 92.19 124 SER A N 1
ATOM 970 C CA . SER A 1 124 ? -3.405 -1.569 1.651 1.00 92.19 124 SER A CA 1
ATOM 971 C C . SER A 1 124 ? -3.122 -0.459 0.636 1.00 92.19 124 SER A C 1
ATOM 973 O O . SER A 1 124 ? -2.946 -0.735 -0.553 1.00 92.19 124 SER A O 1
ATOM 975 N N . PHE A 1 125 ? -3.018 0.787 1.106 1.00 94.69 125 PHE A N 1
ATOM 976 C CA . PHE A 1 125 ? -2.641 1.927 0.275 1.00 94.69 125 PHE A CA 1
ATOM 977 C C . PHE A 1 125 ? -1.260 1.725 -0.361 1.00 94.69 125 PHE A C 1
ATOM 979 O O . PHE A 1 125 ? -1.130 1.807 -1.581 1.00 94.69 125 PHE A O 1
ATOM 986 N N . TRP A 1 126 ? -0.240 1.398 0.440 1.00 94.19 126 TRP A N 1
ATOM 987 C CA . TRP A 1 126 ? 1.129 1.215 -0.052 1.00 94.19 126 TRP A CA 1
ATOM 988 C C . TRP A 1 126 ? 1.273 0.003 -0.977 1.00 94.19 126 TRP A C 1
ATOM 990 O O . TRP A 1 126 ? 2.047 0.063 -1.930 1.00 94.19 126 TRP A O 1
ATOM 1000 N N . ALA A 1 127 ? 0.502 -1.066 -0.757 1.00 92.25 127 ALA A N 1
ATOM 1001 C CA . ALA A 1 127 ? 0.454 -2.215 -1.659 1.00 92.25 127 ALA A CA 1
ATOM 1002 C C . ALA A 1 127 ? -0.096 -1.823 -3.035 1.00 92.25 127 ALA A C 1
ATOM 1004 O O . ALA A 1 127 ? 0.523 -2.117 -4.059 1.00 92.25 127 ALA A O 1
ATOM 1005 N N . SER A 1 128 ? -1.227 -1.110 -3.064 1.00 92.38 128 SER A N 1
ATOM 1006 C CA . SER A 1 128 ? -1.815 -0.619 -4.312 1.00 92.38 128 SER A CA 1
ATOM 1007 C C . SER A 1 128 ? -0.902 0.388 -5.011 1.00 92.38 128 SER A C 1
ATOM 1009 O O . SER A 1 128 ? -0.752 0.335 -6.231 1.00 92.38 128 SER A O 1
ATOM 1011 N N . TYR A 1 129 ? -0.280 1.288 -4.245 1.00 94.88 129 TYR A N 1
ATOM 1012 C CA . TYR A 1 129 ? 0.669 2.273 -4.752 1.00 94.88 129 TYR A CA 1
ATOM 1013 C C . TYR A 1 129 ? 1.858 1.590 -5.430 1.00 94.88 129 TYR A C 1
ATOM 1015 O O . TYR A 1 129 ? 2.098 1.825 -6.610 1.00 94.88 129 TYR A O 1
ATOM 1023 N N . LEU A 1 130 ? 2.538 0.676 -4.726 1.00 94.25 130 LEU A N 1
ATOM 1024 C CA . LEU A 1 130 ? 3.697 -0.047 -5.247 1.00 94.25 130 LEU A CA 1
ATOM 1025 C C . LEU A 1 130 ? 3.351 -0.850 -6.506 1.00 94.25 130 LEU A C 1
ATOM 1027 O O . LEU A 1 130 ? 4.099 -0.814 -7.480 1.00 94.25 130 LEU A O 1
ATOM 1031 N N . SER A 1 131 ? 2.205 -1.540 -6.511 1.00 93.88 131 SER A N 1
ATOM 1032 C CA . SER A 1 131 ? 1.734 -2.284 -7.683 1.00 93.88 131 SER A CA 1
ATOM 1033 C C . SER A 1 131 ? 1.555 -1.377 -8.899 1.00 93.88 131 SER A C 1
ATOM 1035 O O . SER A 1 131 ? 2.051 -1.694 -9.980 1.00 93.88 131 SER A O 1
ATOM 1037 N N . CYS A 1 132 ? 0.896 -0.231 -8.712 1.00 95.19 132 CYS A N 1
ATOM 1038 C CA . CYS A 1 132 ? 0.681 0.748 -9.770 1.00 95.19 132 CYS A CA 1
ATOM 1039 C C . CYS A 1 132 ? 2.011 1.323 -10.279 1.00 95.19 132 CYS A C 1
ATOM 1041 O O . CYS A 1 132 ? 2.239 1.364 -11.487 1.00 95.19 132 CYS A O 1
ATOM 1043 N N . THR A 1 133 ? 2.926 1.691 -9.376 1.00 95.69 133 THR A N 1
ATOM 1044 C CA . THR A 1 133 ? 4.246 2.218 -9.746 1.00 95.69 133 THR A CA 1
ATOM 1045 C C . THR A 1 133 ? 5.064 1.203 -10.541 1.00 95.69 133 THR A C 1
ATOM 1047 O O . THR A 1 133 ? 5.651 1.582 -11.549 1.00 95.69 133 THR A O 1
ATOM 1050 N N . ILE A 1 134 ? 5.073 -0.079 -10.153 1.00 95.62 134 ILE A N 1
ATOM 1051 C CA . ILE A 1 134 ? 5.785 -1.131 -10.900 1.00 95.62 134 ILE A CA 1
ATOM 1052 C C . ILE A 1 134 ? 5.225 -1.257 -12.322 1.00 95.62 134 ILE A C 1
ATOM 1054 O O . ILE A 1 134 ? 6.000 -1.318 -13.274 1.00 95.62 134 ILE A O 1
ATOM 1058 N N . ILE A 1 135 ? 3.897 -1.257 -12.484 1.00 96.31 135 ILE A N 1
ATOM 1059 C CA . ILE A 1 135 ? 3.255 -1.352 -13.805 1.00 96.31 135 ILE A CA 1
ATOM 1060 C C . ILE A 1 135 ? 3.600 -0.131 -14.665 1.00 96.31 135 ILE A C 1
ATOM 1062 O O . ILE A 1 135 ? 4.004 -0.291 -15.815 1.00 96.31 135 ILE A O 1
ATOM 1066 N N . ILE A 1 136 ? 3.480 1.081 -14.113 1.00 96.94 136 ILE A N 1
ATOM 1067 C CA . ILE A 1 136 ? 3.833 2.318 -14.823 1.00 96.94 136 ILE A CA 1
ATOM 1068 C C . ILE A 1 136 ? 5.305 2.290 -15.235 1.00 96.94 136 ILE A C 1
ATOM 1070 O O . ILE A 1 136 ? 5.610 2.590 -16.387 1.00 96.94 136 ILE A O 1
ATOM 1074 N N . LEU A 1 137 ? 6.204 1.885 -14.332 1.00 97.12 137 LEU A N 1
ATOM 1075 C CA . LEU A 1 137 ? 7.629 1.768 -14.623 1.00 97.12 137 LEU A CA 1
ATOM 1076 C C . LEU A 1 137 ? 7.865 0.791 -15.778 1.00 97.12 137 LEU A C 1
ATOM 1078 O O . LEU A 1 137 ? 8.517 1.159 -16.742 1.00 97.12 137 LEU A O 1
ATOM 1082 N N . MET A 1 138 ? 7.268 -0.404 -15.748 1.00 97.38 138 MET A N 1
ATOM 1083 C CA . MET A 1 138 ? 7.386 -1.368 -16.850 1.00 97.38 138 MET A CA 1
ATOM 1084 C C . MET A 1 138 ? 6.936 -0.790 -18.197 1.00 97.38 138 MET A C 1
ATOM 1086 O O . MET A 1 138 ? 7.609 -1.000 -19.203 1.00 97.38 138 MET A O 1
ATOM 1090 N N . VAL A 1 139 ? 5.813 -0.063 -18.225 1.00 97.50 139 VAL A N 1
ATOM 1091 C CA . VAL A 1 139 ? 5.309 0.575 -19.451 1.00 97.50 139 VAL A CA 1
ATOM 1092 C C . VAL A 1 139 ? 6.284 1.639 -19.947 1.00 97.50 139 VAL A C 1
ATOM 1094 O O . VAL A 1 139 ? 6.604 1.655 -21.134 1.00 97.50 139 VAL A O 1
ATOM 1097 N N . VAL A 1 140 ? 6.784 2.498 -19.054 1.00 96.88 140 VAL A N 1
ATOM 1098 C CA . VAL A 1 140 ? 7.769 3.532 -19.397 1.00 96.88 140 VAL A CA 1
ATOM 1099 C C . VAL A 1 140 ? 9.042 2.896 -19.949 1.00 96.88 140 VAL A C 1
ATOM 1101 O O . VAL A 1 140 ? 9.451 3.252 -21.047 1.00 96.88 140 VAL A O 1
ATOM 1104 N N . GLU A 1 141 ? 9.618 1.908 -19.261 1.00 97.69 141 GLU A N 1
ATOM 1105 C CA . GLU A 1 141 ? 10.837 1.228 -19.713 1.00 97.69 141 GLU A CA 1
ATOM 1106 C C . GLU A 1 141 ? 10.655 0.547 -21.074 1.00 97.69 141 GLU A C 1
ATOM 1108 O O . GLU A 1 141 ? 11.517 0.650 -21.946 1.00 97.69 141 GLU A O 1
ATOM 1113 N N . PHE A 1 142 ? 9.521 -0.129 -21.284 1.00 97.25 142 PHE A N 1
ATOM 1114 C CA . PHE A 1 142 ? 9.220 -0.778 -22.556 1.00 97.25 142 PHE A CA 1
ATOM 1115 C C . PHE A 1 142 ? 9.126 0.239 -23.700 1.00 97.25 142 PHE A C 1
ATOM 1117 O O . PHE A 1 142 ? 9.726 0.038 -24.757 1.00 97.25 142 PHE A O 1
ATOM 1124 N N . LEU A 1 143 ? 8.417 1.353 -23.485 1.00 96.69 143 LEU A N 1
ATOM 1125 C CA . LEU A 1 143 ? 8.301 2.426 -24.474 1.00 96.69 143 LEU A CA 1
ATOM 1126 C C . LEU A 1 143 ? 9.650 3.098 -24.741 1.00 96.69 143 LEU A C 1
ATOM 1128 O O . LEU A 1 143 ? 9.984 3.348 -25.896 1.00 96.69 143 LEU A O 1
ATOM 1132 N N . THR A 1 144 ? 10.448 3.355 -23.706 1.00 95.12 144 THR A N 1
ATOM 1133 C CA . THR A 1 144 ? 11.775 3.959 -23.853 1.00 95.12 144 THR A CA 1
ATOM 1134 C C . THR A 1 144 ? 12.722 3.053 -24.635 1.00 95.12 144 THR A C 1
ATOM 1136 O O . THR A 1 144 ? 13.376 3.530 -25.562 1.00 95.12 144 THR A O 1
ATOM 1139 N N . LEU A 1 145 ? 12.754 1.748 -24.343 1.00 95.12 145 LEU A N 1
ATOM 1140 C CA . LEU A 1 145 ? 13.528 0.779 -25.123 1.00 95.12 145 LEU A CA 1
ATOM 1141 C C . LEU A 1 145 ? 13.060 0.713 -26.578 1.00 95.12 145 LEU A C 1
ATOM 1143 O O . LEU A 1 145 ? 13.895 0.691 -27.479 1.00 95.12 145 LEU A O 1
ATOM 1147 N N . ALA A 1 146 ? 11.745 0.712 -26.815 1.00 94.00 146 ALA A N 1
ATOM 1148 C CA . ALA A 1 146 ? 11.191 0.692 -28.163 1.00 94.00 146 ALA A CA 1
ATOM 1149 C C . ALA A 1 146 ? 11.587 1.948 -28.952 1.00 94.00 146 ALA A C 1
ATOM 1151 O O . ALA A 1 146 ? 12.048 1.829 -30.081 1.00 94.00 146 ALA A O 1
ATOM 1152 N N . ILE A 1 147 ? 11.469 3.138 -28.355 1.00 92.56 147 ILE A N 1
ATOM 1153 C CA . ILE A 1 147 ? 11.812 4.412 -29.000 1.00 92.56 147 ILE A CA 1
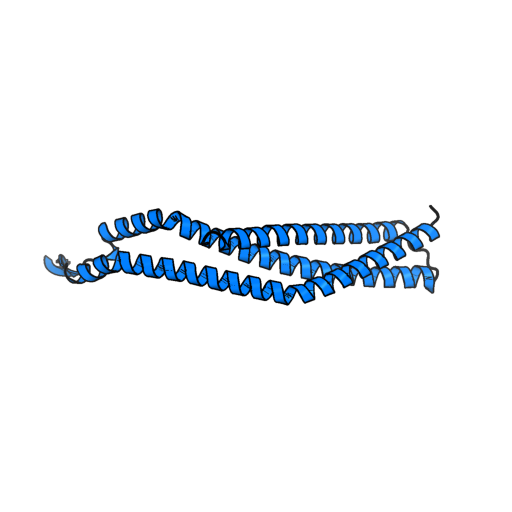ATOM 1154 C C . ILE A 1 147 ? 13.321 4.493 -29.263 1.00 92.56 147 ILE A C 1
ATOM 1156 O O . ILE A 1 147 ? 13.727 4.699 -30.404 1.00 92.56 147 ILE A O 1
ATOM 1160 N N . ILE A 1 148 ? 14.162 4.300 -28.241 1.00 91.75 148 ILE A N 1
ATOM 1161 C CA . ILE A 1 148 ? 15.621 4.428 -28.393 1.00 91.75 148 ILE A CA 1
ATOM 1162 C C . ILE A 1 148 ? 16.165 3.336 -29.321 1.00 91.75 148 ILE A C 1
ATOM 1164 O O . ILE A 1 148 ? 16.988 3.623 -30.186 1.00 91.75 148 ILE A O 1
ATOM 1168 N N . GLY A 1 149 ? 15.685 2.097 -29.185 1.00 89.56 149 GLY A N 1
ATOM 1169 C CA . GLY A 1 149 ? 16.089 0.990 -30.047 1.00 89.56 149 GLY A CA 1
ATOM 1170 C C . GLY A 1 149 ? 15.662 1.194 -31.502 1.00 89.56 149 GLY A C 1
ATOM 1171 O O . GLY A 1 149 ? 16.467 0.997 -32.409 1.00 89.56 149 GLY A O 1
ATOM 1172 N N . TYR A 1 150 ? 14.424 1.637 -31.739 1.00 90.38 150 TYR A N 1
ATOM 1173 C CA . TYR A 1 150 ? 13.916 1.867 -33.091 1.00 90.38 150 TYR A CA 1
ATOM 1174 C C . TYR A 1 150 ? 14.614 3.044 -33.780 1.00 90.38 150 TYR A C 1
ATOM 1176 O O . TYR A 1 150 ? 15.188 2.875 -34.854 1.00 90.38 150 TYR A O 1
ATOM 1184 N N . PHE A 1 151 ? 14.622 4.226 -33.163 1.00 88.94 151 PHE A N 1
ATOM 1185 C CA . PHE A 1 151 ? 15.207 5.411 -33.794 1.00 88.94 151 PHE A CA 1
ATOM 1186 C C . PHE A 1 151 ? 16.738 5.357 -33.827 1.00 88.94 151 PHE A C 1
ATOM 1188 O O . PHE A 1 151 ? 17.333 5.665 -34.856 1.00 88.94 151 PHE A O 1
ATOM 1195 N N . GLY A 1 152 ? 17.377 4.908 -32.743 1.00 82.12 152 GLY A N 1
ATOM 1196 C CA . GLY A 1 152 ? 18.834 4.915 -32.626 1.00 82.12 152 GLY A CA 1
ATOM 1197 C C . GLY A 1 152 ? 19.521 3.785 -33.391 1.00 82.12 152 GLY A C 1
ATOM 1198 O O . GLY A 1 152 ? 20.513 4.028 -34.070 1.00 82.12 152 GLY A O 1
ATOM 1199 N N . ILE A 1 153 ? 19.011 2.550 -33.305 1.00 81.00 153 ILE A N 1
ATOM 1200 C CA . ILE A 1 153 ? 19.680 1.382 -33.906 1.00 81.00 153 ILE A CA 1
ATOM 1201 C C . ILE A 1 153 ? 19.125 1.074 -35.296 1.00 81.00 153 ILE A C 1
ATOM 1203 O O . ILE A 1 153 ? 19.903 0.836 -36.216 1.00 81.00 153 ILE A O 1
ATOM 1207 N N . LEU A 1 154 ? 17.797 1.052 -35.460 1.00 84.25 154 LEU A N 1
ATOM 1208 C CA . LEU A 1 154 ? 17.188 0.601 -36.718 1.00 84.25 154 LEU A CA 1
ATOM 1209 C C . LEU A 1 154 ? 17.173 1.692 -37.792 1.00 84.25 154 LEU A C 1
ATOM 1211 O O . LEU A 1 154 ? 17.469 1.396 -38.947 1.00 84.25 154 LEU A O 1
ATOM 1215 N N . ASN A 1 155 ? 16.871 2.939 -37.420 1.00 87.25 155 ASN A N 1
ATOM 1216 C CA . ASN A 1 155 ? 16.835 4.057 -38.371 1.00 87.25 155 ASN A CA 1
ATOM 1217 C C . ASN A 1 155 ? 18.149 4.850 -38.437 1.00 87.25 155 ASN A C 1
ATOM 1219 O O . ASN A 1 155 ? 18.313 5.672 -39.337 1.00 87.25 155 ASN A O 1
ATOM 1223 N N . GLY A 1 156 ? 19.081 4.615 -37.505 1.00 84.81 156 GLY A N 1
ATOM 1224 C CA . GLY A 1 156 ? 20.350 5.344 -37.430 1.00 84.81 156 GLY A CA 1
ATOM 1225 C C . GLY A 1 156 ? 20.177 6.849 -37.194 1.00 84.81 156 GLY A C 1
ATOM 1226 O O . GLY A 1 156 ? 21.044 7.635 -37.577 1.00 84.81 156 GLY A O 1
ATOM 1227 N N . GLU A 1 157 ? 19.050 7.267 -36.613 1.00 88.38 157 GLU A N 1
ATOM 1228 C CA . GLU A 1 157 ? 18.805 8.667 -36.291 1.00 88.38 157 GLU A CA 1
ATOM 1229 C C . GLU A 1 157 ? 19.603 9.070 -35.047 1.00 88.38 157 GLU A C 1
ATOM 1231 O O . GLU A 1 157 ? 19.632 8.363 -34.037 1.00 88.38 157 GLU A O 1
ATOM 1236 N N . ASN A 1 158 ? 20.228 10.248 -35.099 1.00 87.69 158 ASN A N 1
ATOM 1237 C CA . ASN A 1 158 ? 20.932 10.805 -33.949 1.00 87.69 158 ASN A CA 1
ATOM 1238 C C . ASN A 1 158 ? 19.920 11.291 -32.906 1.00 87.69 158 ASN A C 1
ATOM 1240 O O . ASN A 1 158 ? 19.349 12.378 -33.024 1.00 87.69 158 ASN A O 1
ATOM 1244 N N . ILE A 1 159 ? 19.724 10.492 -31.862 1.00 90.75 159 ILE A N 1
ATOM 1245 C CA . ILE A 1 159 ? 18.946 10.883 -30.688 1.00 90.75 159 ILE A CA 1
ATOM 1246 C C . ILE A 1 159 ? 19.766 11.896 -29.884 1.00 90.75 159 ILE A C 1
ATOM 1248 O O . ILE A 1 159 ? 20.963 11.733 -29.686 1.00 90.75 159 ILE A O 1
ATOM 1252 N N . SER A 1 160 ? 19.135 12.959 -29.388 1.00 93.69 160 SER A N 1
ATOM 1253 C CA . SER A 1 160 ? 19.835 13.935 -28.548 1.00 93.69 160 SER A CA 1
ATOM 1254 C C . SER A 1 160 ? 20.321 13.308 -27.233 1.00 93.69 160 SER A C 1
ATOM 1256 O O . SER A 1 160 ? 19.525 12.704 -26.512 1.00 93.69 160 SER A O 1
ATOM 1258 N N . ASP A 1 161 ? 21.586 13.545 -26.862 1.00 93.25 161 ASP A N 1
ATOM 1259 C CA . ASP A 1 161 ? 22.154 13.157 -25.557 1.00 93.25 161 ASP A CA 1
ATOM 1260 C C . ASP A 1 161 ? 21.281 13.615 -24.381 1.00 93.25 161 ASP A C 1
ATOM 1262 O O . ASP A 1 161 ? 21.130 12.900 -23.391 1.00 93.25 161 ASP A O 1
ATOM 1266 N N . LEU A 1 162 ? 20.656 14.791 -24.503 1.00 92.88 162 LEU A N 1
ATOM 1267 C CA . LEU A 1 162 ? 19.762 15.329 -23.482 1.00 92.88 162 LEU A CA 1
ATOM 1268 C C . LEU A 1 162 ? 18.543 14.424 -23.256 1.00 92.88 162 LEU A C 1
ATOM 1270 O O . LEU A 1 162 ? 18.166 14.191 -22.111 1.00 92.88 162 LEU A O 1
ATOM 1274 N N . LEU A 1 163 ? 17.941 13.900 -24.329 1.00 92.56 163 LEU A N 1
ATOM 1275 C CA . LEU A 1 163 ? 16.782 13.007 -24.238 1.00 92.56 163 LEU A CA 1
ATOM 1276 C C . LEU A 1 163 ? 17.163 11.665 -23.611 1.00 92.56 163 LEU A C 1
ATOM 1278 O O . LEU A 1 163 ? 16.412 11.150 -22.787 1.00 92.56 163 LEU A O 1
ATOM 1282 N N . ILE A 1 164 ? 18.342 11.144 -23.957 1.00 92.88 164 ILE A N 1
ATOM 1283 C CA . ILE A 1 164 ? 18.881 9.896 -23.406 1.00 92.88 164 ILE A CA 1
ATOM 1284 C C . ILE A 1 164 ? 19.139 10.038 -21.897 1.00 92.88 164 ILE A C 1
ATOM 1286 O O . ILE A 1 164 ? 18.752 9.184 -21.099 1.00 92.88 164 ILE A O 1
ATOM 1290 N N . ILE A 1 165 ? 19.771 11.137 -21.476 1.00 93.50 165 ILE A N 1
ATOM 1291 C CA . ILE A 1 165 ? 20.036 11.402 -20.055 1.00 93.50 165 ILE A CA 1
ATOM 1292 C C . ILE A 1 165 ? 18.722 11.616 -19.291 1.00 93.50 165 ILE A C 1
ATOM 1294 O O . ILE A 1 165 ? 18.569 11.133 -18.164 1.00 93.50 165 ILE A O 1
ATOM 1298 N N . LEU A 1 166 ? 17.760 12.321 -19.895 1.00 94.94 166 LEU A N 1
ATOM 1299 C CA . LEU A 1 166 ? 16.459 12.578 -19.284 1.00 94.94 166 LEU A CA 1
ATOM 1300 C C . LEU A 1 166 ? 15.658 11.285 -19.094 1.00 94.94 166 LEU A C 1
ATOM 1302 O O . LEU A 1 166 ? 15.104 11.085 -18.013 1.00 94.94 166 LEU A O 1
ATOM 1306 N N . SER A 1 167 ? 15.625 10.398 -20.095 1.00 95.12 167 SER A N 1
ATOM 1307 C CA . SER A 1 167 ? 14.921 9.116 -19.983 1.00 95.12 167 SER A CA 1
ATOM 1308 C C . SER A 1 167 ? 15.507 8.270 -18.858 1.00 95.12 167 SER A C 1
ATOM 1310 O O . SER A 1 167 ? 14.769 7.798 -17.997 1.00 95.12 167 SER A O 1
ATOM 1312 N N . PHE A 1 168 ? 16.837 8.174 -18.794 1.00 94.06 168 PHE A N 1
ATOM 1313 C CA . PHE A 1 168 ? 17.528 7.465 -17.723 1.00 94.06 168 PHE A CA 1
ATOM 1314 C C . PHE A 1 168 ? 17.228 8.061 -16.337 1.00 94.06 168 PHE A C 1
ATOM 1316 O O . PHE A 1 168 ? 16.993 7.329 -15.375 1.00 94.06 168 PHE A O 1
ATOM 1323 N N . SER A 1 169 ? 17.170 9.391 -16.229 1.00 95.25 169 SER A N 1
ATOM 1324 C CA . SER A 1 169 ? 16.849 10.079 -14.971 1.00 95.25 169 SER A CA 1
ATOM 1325 C C . SER A 1 169 ? 15.422 9.784 -14.498 1.00 95.25 169 SER A C 1
ATOM 1327 O O . SER A 1 169 ? 15.212 9.508 -13.316 1.00 95.25 169 SER A O 1
ATOM 1329 N N . ILE A 1 170 ? 14.443 9.795 -15.410 1.00 96.44 170 ILE A N 1
ATOM 1330 C CA . ILE A 1 170 ? 13.042 9.469 -15.103 1.00 96.44 170 ILE A CA 1
ATOM 1331 C C . ILE A 1 170 ? 12.925 8.023 -14.604 1.00 96.44 170 ILE A C 1
ATOM 1333 O O . ILE A 1 170 ? 12.297 7.779 -13.572 1.00 96.44 170 ILE A O 1
ATOM 1337 N N . SER A 1 171 ? 13.585 7.081 -15.278 1.00 96.50 171 SER A N 1
ATOM 1338 C CA . SER A 1 171 ? 13.657 5.678 -14.864 1.00 96.50 171 SER A CA 1
ATOM 1339 C C . SER A 1 171 ? 14.280 5.509 -13.479 1.00 96.50 171 SER A C 1
ATOM 1341 O O . SER A 1 171 ? 13.722 4.822 -12.622 1.00 96.50 171 SER A O 1
ATOM 1343 N N . GLY A 1 172 ? 15.392 6.201 -13.213 1.00 95.94 172 GLY A N 1
ATOM 1344 C CA . GLY A 1 172 ? 16.040 6.206 -11.901 1.00 95.94 172 GLY A CA 1
ATOM 1345 C C . GLY A 1 172 ? 15.118 6.708 -10.786 1.00 95.94 172 GLY A C 1
ATOM 1346 O O . GLY A 1 172 ? 15.030 6.083 -9.727 1.00 95.94 172 GLY A O 1
ATOM 1347 N N . ILE A 1 173 ? 14.367 7.787 -11.033 1.00 97.25 173 ILE A N 1
ATOM 1348 C CA . ILE A 1 173 ? 13.356 8.293 -10.091 1.00 97.25 173 ILE A CA 1
ATOM 1349 C C . ILE A 1 173 ? 12.265 7.241 -9.862 1.00 97.25 173 ILE A C 1
ATOM 1351 O O . ILE A 1 173 ? 11.917 6.970 -8.714 1.00 97.25 173 ILE A O 1
ATOM 1355 N N . GLY A 1 174 ? 11.758 6.609 -10.924 1.00 96.75 174 GLY A N 1
ATOM 1356 C CA . GLY A 1 174 ? 10.751 5.550 -10.821 1.00 96.75 174 GLY A CA 1
ATOM 1357 C C . GLY A 1 174 ? 11.208 4.380 -9.944 1.00 96.75 174 GLY A C 1
ATOM 1358 O O . GLY A 1 174 ? 10.464 3.925 -9.075 1.00 96.75 174 GLY A O 1
ATOM 1359 N N . VAL A 1 175 ? 12.465 3.955 -10.093 1.00 97.38 175 VAL A N 1
ATOM 1360 C CA . VAL A 1 175 ? 13.078 2.922 -9.243 1.00 97.38 175 VAL A CA 1
ATOM 1361 C C . VAL A 1 175 ? 13.123 3.360 -7.774 1.00 97.38 175 VAL A C 1
ATOM 1363 O O . VAL A 1 175 ? 12.713 2.597 -6.897 1.00 97.38 175 VAL A O 1
ATOM 1366 N N . ILE A 1 176 ? 13.558 4.591 -7.484 1.00 97.50 176 ILE A N 1
ATOM 1367 C CA . ILE A 1 176 ? 13.595 5.131 -6.112 1.00 97.50 176 ILE A CA 1
ATOM 1368 C C . ILE A 1 176 ? 12.190 5.157 -5.493 1.00 97.50 176 ILE A C 1
ATOM 1370 O O . ILE A 1 176 ? 12.017 4.771 -4.334 1.00 97.50 176 ILE A O 1
ATOM 1374 N N . VAL A 1 177 ? 11.174 5.558 -6.261 1.00 97.06 177 VAL A N 1
ATOM 1375 C CA . VAL A 1 177 ? 9.776 5.575 -5.808 1.00 97.06 177 VAL A CA 1
ATOM 1376 C C . VAL A 1 177 ? 9.282 4.163 -5.468 1.00 97.06 177 VAL A C 1
ATOM 1378 O O . VAL A 1 177 ? 8.642 3.979 -4.431 1.00 97.06 177 VAL A O 1
ATOM 1381 N N . CYS A 1 178 ? 9.631 3.149 -6.268 1.00 95.62 178 CYS A N 1
ATOM 1382 C CA . CYS A 1 178 ? 9.342 1.747 -5.946 1.00 95.62 178 CYS A CA 1
ATOM 1383 C C . CYS A 1 178 ? 9.993 1.314 -4.621 1.00 95.62 178 CYS A C 1
ATOM 1385 O O . CYS A 1 178 ? 9.331 0.696 -3.784 1.00 95.62 178 CYS A O 1
ATOM 1387 N N . PHE A 1 179 ? 11.263 1.665 -4.388 1.00 95.81 179 PHE A N 1
ATOM 1388 C CA . PHE A 1 179 ? 11.940 1.360 -3.121 1.00 95.81 179 PHE A CA 1
ATOM 1389 C C . PHE A 1 179 ? 11.267 2.038 -1.928 1.00 95.81 179 PHE A C 1
ATOM 1391 O O . PHE A 1 179 ? 11.071 1.406 -0.890 1.00 95.81 179 PHE A O 1
ATOM 1398 N N . PHE A 1 180 ? 10.867 3.299 -2.082 1.00 96.00 180 PHE A N 1
ATOM 1399 C CA . PHE A 1 180 ? 10.129 4.018 -1.052 1.00 96.00 180 PHE A CA 1
ATOM 1400 C C . PHE A 1 180 ? 8.807 3.308 -0.737 1.00 96.00 180 PHE A C 1
ATOM 1402 O O . PHE A 1 180 ? 8.560 2.955 0.415 1.00 96.00 180 PHE A O 1
ATOM 1409 N N . GLY A 1 181 ? 8.003 2.992 -1.758 1.00 94.31 181 GLY A N 1
ATOM 1410 C CA . GLY A 1 181 ? 6.753 2.248 -1.589 1.00 94.31 181 GLY A CA 1
ATOM 1411 C C . GLY A 1 181 ? 6.946 0.913 -0.861 1.00 94.31 181 GLY A C 1
ATOM 1412 O O . GLY A 1 181 ? 6.190 0.596 0.058 1.00 94.31 181 GLY A O 1
ATOM 1413 N N . LEU A 1 182 ? 8.005 0.169 -1.198 1.00 93.81 182 LEU A N 1
ATOM 1414 C CA . LEU A 1 182 ? 8.351 -1.092 -0.539 1.00 93.81 182 LEU A CA 1
ATOM 1415 C C . LEU A 1 182 ? 8.706 -0.910 0.946 1.00 93.81 182 LEU A C 1
ATOM 1417 O O . LEU A 1 182 ? 8.247 -1.685 1.784 1.00 93.81 182 LEU A O 1
ATOM 1421 N N . ILE A 1 183 ? 9.488 0.112 1.298 1.00 95.75 183 ILE A N 1
ATOM 1422 C CA . ILE A 1 183 ? 9.852 0.390 2.696 1.00 95.75 183 ILE A CA 1
ATOM 1423 C C . ILE A 1 183 ? 8.596 0.662 3.529 1.00 95.75 183 ILE A C 1
ATOM 1425 O O . ILE A 1 183 ? 8.409 0.059 4.589 1.00 95.75 183 ILE A O 1
ATOM 1429 N N . PHE A 1 184 ? 7.701 1.529 3.049 1.00 94.69 184 PHE A N 1
ATOM 1430 C CA . PHE A 1 184 ? 6.474 1.851 3.781 1.00 94.69 184 PHE A CA 1
ATOM 1431 C C . PHE A 1 184 ? 5.512 0.669 3.869 1.00 94.69 184 PHE A C 1
ATOM 1433 O O . PHE A 1 184 ? 4.882 0.472 4.913 1.00 94.69 184 PHE A O 1
ATOM 1440 N N . LEU A 1 185 ? 5.434 -0.152 2.821 1.00 92.94 185 LEU A N 1
ATOM 1441 C CA . LEU A 1 185 ? 4.706 -1.415 2.855 1.00 92.94 185 LEU A CA 1
ATOM 1442 C C . LEU A 1 185 ? 5.211 -2.301 4.010 1.00 92.94 185 LEU A C 1
ATOM 1444 O O . LEU A 1 185 ? 4.424 -2.734 4.851 1.00 92.94 185 LEU A O 1
ATOM 1448 N N . LEU A 1 186 ? 6.526 -2.517 4.104 1.00 91.75 186 LEU A N 1
ATOM 1449 C CA . LEU A 1 186 ? 7.132 -3.374 5.130 1.00 91.75 186 LEU A CA 1
ATOM 1450 C C . LEU A 1 186 ? 6.954 -2.821 6.551 1.00 91.75 186 LEU A C 1
ATOM 1452 O O . LEU A 1 186 ? 6.651 -3.579 7.476 1.00 91.75 186 LEU A O 1
ATOM 1456 N N . ILE A 1 187 ? 7.083 -1.504 6.735 1.00 93.44 187 ILE A N 1
ATOM 1457 C CA . ILE A 1 187 ? 6.865 -0.857 8.037 1.00 93.44 187 ILE A CA 1
ATOM 1458 C C . ILE A 1 187 ? 5.433 -1.104 8.528 1.00 93.44 187 ILE A C 1
ATOM 1460 O O . ILE A 1 187 ? 5.232 -1.462 9.690 1.00 93.44 187 ILE A O 1
ATOM 1464 N N . ASN A 1 188 ? 4.432 -0.919 7.663 1.00 90.44 188 ASN A N 1
ATOM 1465 C CA . ASN A 1 188 ? 3.029 -1.064 8.057 1.00 90.44 188 ASN A CA 1
ATOM 1466 C C . ASN A 1 188 ? 2.620 -2.530 8.242 1.00 90.44 188 ASN A C 1
ATOM 1468 O O . ASN A 1 188 ? 1.867 -2.830 9.169 1.00 90.44 188 ASN A O 1
ATOM 1472 N N . HIS A 1 189 ? 3.198 -3.448 7.462 1.00 90.00 189 HIS A N 1
ATOM 1473 C CA . HIS A 1 189 ? 3.067 -4.886 7.696 1.00 90.00 189 HIS A CA 1
ATOM 1474 C C . HIS A 1 189 ? 3.533 -5.272 9.105 1.00 90.00 189 HIS A C 1
ATOM 1476 O O . HIS A 1 189 ? 2.797 -5.905 9.863 1.00 90.00 189 HIS A O 1
ATOM 1482 N N . ASN A 1 190 ? 4.736 -4.829 9.490 1.00 90.44 190 ASN A N 1
ATOM 1483 C CA . ASN A 1 190 ? 5.312 -5.141 10.795 1.00 90.44 190 ASN A CA 1
ATOM 1484 C C . ASN A 1 190 ? 4.512 -4.514 11.951 1.00 90.44 190 ASN A C 1
ATOM 1486 O O . ASN A 1 190 ? 4.309 -5.149 12.984 1.00 90.44 190 ASN A O 1
ATOM 1490 N N . LYS A 1 191 ? 3.995 -3.289 11.772 1.00 89.56 191 LYS A N 1
ATOM 1491 C CA . LYS A 1 191 ? 3.070 -2.673 12.740 1.00 89.56 191 LYS A CA 1
ATOM 1492 C C . LYS A 1 191 ? 1.810 -3.520 12.936 1.00 89.56 191 LYS A C 1
ATOM 1494 O O . LYS A 1 191 ? 1.400 -3.722 14.076 1.00 89.56 191 LYS A O 1
ATOM 1499 N N . GLY A 1 192 ? 1.232 -4.041 11.851 1.00 86.06 192 GLY A N 1
ATOM 1500 C CA . GLY A 1 192 ? 0.087 -4.951 11.908 1.00 86.06 192 GLY A CA 1
ATOM 1501 C C . GLY A 1 192 ? 0.394 -6.227 12.697 1.00 86.06 192 GLY A C 1
ATOM 1502 O O . GLY A 1 192 ? -0.355 -6.576 13.607 1.00 86.06 192 GLY A O 1
ATOM 1503 N N . LEU A 1 193 ? 1.538 -6.866 12.424 1.00 87.50 193 LEU A N 1
ATOM 1504 C CA . LEU A 1 193 ? 1.976 -8.069 13.144 1.00 87.50 193 LEU A CA 1
ATOM 1505 C C . LEU A 1 193 ? 2.206 -7.810 14.638 1.00 87.50 193 LEU A C 1
ATOM 1507 O O . LEU A 1 193 ? 1.706 -8.560 15.476 1.00 87.50 193 LEU A O 1
ATOM 1511 N N . LYS A 1 194 ? 2.898 -6.720 14.991 1.00 88.06 194 LYS A N 1
ATOM 1512 C CA . LYS A 1 194 ? 3.137 -6.349 16.394 1.00 88.06 194 LYS A CA 1
ATOM 1513 C C . LYS A 1 194 ? 1.829 -6.109 17.148 1.00 88.06 194 LYS A C 1
ATOM 1515 O O . LYS A 1 194 ? 1.679 -6.552 18.280 1.00 88.06 194 LYS A O 1
ATOM 1520 N N . ASN A 1 195 ? 0.870 -5.441 16.511 1.00 83.81 195 ASN A N 1
ATOM 1521 C CA . ASN A 1 195 ? -0.436 -5.182 17.108 1.00 83.81 195 ASN A CA 1
ATOM 1522 C C . ASN A 1 195 ? -1.307 -6.446 17.214 1.00 83.81 195 ASN A C 1
ATOM 1524 O O . ASN A 1 195 ? -2.268 -6.438 17.985 1.00 83.81 195 ASN A O 1
ATOM 1528 N N . ARG A 1 196 ? -0.993 -7.523 16.481 1.00 78.44 196 ARG A N 1
ATOM 1529 C CA . ARG A 1 196 ? -1.651 -8.834 16.597 1.00 78.44 196 ARG A CA 1
ATOM 1530 C C . ARG A 1 196 ? -1.107 -9.638 17.783 1.00 78.44 196 ARG A C 1
ATOM 1532 O O . ARG A 1 196 ? -1.900 -10.076 18.606 1.00 78.44 196 ARG A O 1
ATOM 1539 N N . GLY A 1 197 ? 0.218 -9.754 17.904 1.00 68.94 197 GLY A N 1
ATOM 1540 C CA . GLY A 1 197 ? 0.897 -10.683 18.823 1.00 68.94 197 GLY A CA 1
ATOM 1541 C C . GLY A 1 197 ? 0.849 -10.374 20.327 1.00 68.94 197 GLY A C 1
ATOM 1542 O O . GLY A 1 197 ? 1.374 -11.154 21.104 1.00 68.94 197 GLY A O 1
ATOM 1543 N N . CYS A 1 198 ? 0.231 -9.284 20.790 1.00 56.53 198 CYS A N 1
ATOM 1544 C CA . CYS A 1 198 ? 0.123 -8.986 22.232 1.00 56.53 198 CYS A CA 1
ATOM 1545 C C . CYS A 1 198 ? -0.979 -9.789 22.967 1.00 56.53 198 CYS A C 1
ATOM 1547 O O . CYS A 1 198 ? -1.587 -9.259 23.896 1.00 56.53 198 CYS A O 1
ATOM 1549 N N . HIS A 1 199 ? -1.303 -11.002 22.515 1.00 49.25 199 HIS A N 1
ATOM 1550 C CA . HIS A 1 199 ? -2.313 -11.873 23.137 1.00 49.25 199 HIS A CA 1
ATOM 1551 C C . HIS A 1 199 ? -1.852 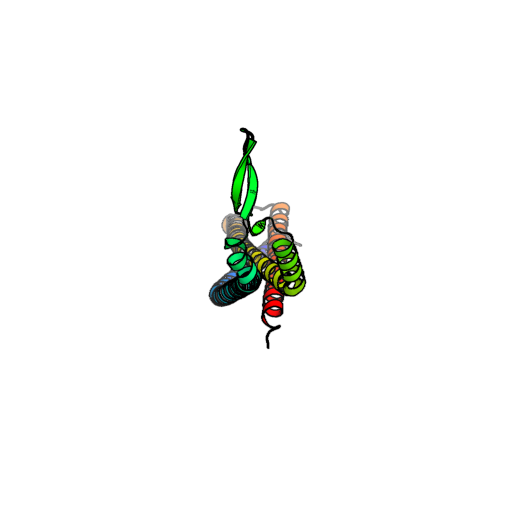-13.317 23.380 1.00 49.25 199 HIS A C 1
ATOM 1553 O O . HIS A 1 199 ? -2.647 -14.092 23.908 1.00 49.25 199 HIS A O 1
ATOM 1559 N N . ASP A 1 200 ? -0.592 -13.626 23.075 1.00 43.66 200 ASP A N 1
ATOM 1560 C CA . ASP A 1 200 ? 0.093 -14.830 23.553 1.00 43.66 200 ASP A CA 1
ATOM 1561 C C . ASP A 1 200 ? 1.045 -14.440 24.697 1.00 43.66 200 ASP A C 1
ATOM 1563 O O . ASP A 1 200 ? 1.191 -15.241 25.647 1.00 43.66 200 ASP A O 1
#

Radius of gyration: 31.11 Å; chains: 1; bounding box: 85×38×76 Å

Foldseek 3Di:
DDLVVLLVVLLVVLVVLLVVLVVVLVVLVVCVVVLVVLLVVLVVVLVVLVVVLVVVLCVLCVVLQVVQVPDWDFDQDPVRDTDTDRDDSCPDPSNVVSVVVSCVVCVVSVVLSVLSVVLSVQLVVLSVVLNVLSVVLNVLSVVVSCVSCCQCPVVVHDDDPVVSVVSSVVSVVSVVSNVVSVVSNVVSSVSNVVSPPPPD

Sequence (200 aa):
MTHETLIQLVLGSHAAILGSAFLGFIRFSSFSSSFRDWRNDIEETLKSVKRTLAINLGEKLKPILENAGTTTINILDSGGNYCEAEISPTAGESYRNTLFDFINDKAHEMARYRSLLLAHEAYSFWASYLSCTIIILMVVEFLTLAIIGYFGILNGENISDLLIILSFSISGIGVIVCFFGLIFLLINHNKGLKNRGCHD

pLDDT: mean 88.62, std 9.78, range [43.66, 97.69]

Secondary structure (DSSP, 8-state):
--HHHHHHHHHHHHHHHHHHHHHHHHHHHHHHHHHHHHHHHHHHHHHHHHHHHHHHHHHHHHHHHHHHTT-EEEEE-TTS-EEEEEPPGGGSHHHHHHHHHHHHHTHHHHHHHHHHHHHHHHHHHHHHHHHHHHHHHHHHHHHHHHHHIIIIIIS-----HHHHHHHHHHHHHHHHHHHHHHHHHHHHHHHHHHHHSTT-